Protein AF-A0A225UHG6-F1 (afdb_monomer_lite)

Radius of gyration: 18.93 Å; chains: 1; bounding box: 49×43×52 Å

Foldseek 3Di:
DVVQQLQFFPLQKAAQDWDQDPPPRDIFGKIKGKGADDVPDPDNRDIDIAIQHQDPPVCNVLRCNPVLVVLVVCCCPVVVDDGDRGKGSAFAKDPQQPPDDDDDDDDDDPQRDCPPIDTDIPDTHDQVSVQSVVCSVCVVVVNQADPVGDGDRDHPCCQLVVVLCCLQPVPPPVRRDDPVRSVCSVDDPPDDPPDRHDDRSDD

Organism: NCBI:txid4795

Sequence (203 aa):
MINEVLLMKKADVRLGLRRKSRMSDIEIRFGCFTTRDRKTDHDPLASRTYSLHHLPKEKQAAGALTYVPRWFAYVSSKLHHSWHDDDYVFLSLTKIPRGGSKKRKRTSTSGASFTNVGVKWGAPVSDSNFTQIITIVAEAAGISRNLLGDEICFTSHFFRRGDAQYRFMFTPENRRWSLKLVKWLGANPKKLRQSRDIFLMMF

pLDDT: mean 75.65, std 17.25, range [31.91, 94.69]

Secondary structure (DSSP, 8-state):
--HHHHT-BGGGEEEEEEEE-TTT-PEEEEEEEEE---TT-S-TT--EEEEE-PPPGGGGGG-HHHHHHHHHHHHHHHS-PPPPTTSBSSEEEES------S---S-------GGG-EEEEEEEPPHHHHHHHHHHHHHHTT-SB-TTSPBP---TTHHHHHHHHIIIIIS-GGGPPPHHHHHHHHS--SS-TT---------

Structure (mmCIF, N/CA/C/O backbone):
data_AF-A0A225UHG6-F1
#
_entry.id   AF-A0A225UHG6-F1
#
loop_
_atom_site.group_PDB
_atom_site.id
_atom_site.type_symbol
_atom_site.label_atom_id
_atom_site.label_alt_id
_atom_site.label_comp_id
_atom_site.label_asym_id
_atom_site.label_entity_id
_atom_site.label_seq_id
_atom_site.pdbx_PDB_ins_code
_atom_site.Cartn_x
_atom_site.Cartn_y
_atom_site.Cartn_z
_atom_site.occupancy
_atom_site.B_iso_or_equiv
_atom_site.auth_seq_id
_atom_site.auth_comp_id
_atom_site.auth_asym_id
_atom_site.auth_atom_id
_atom_site.pdbx_PDB_model_num
ATOM 1 N N . MET A 1 1 ? -6.107 9.090 -5.720 1.00 62.34 1 MET A N 1
ATOM 2 C CA . MET A 1 1 ? -4.798 8.995 -5.040 1.00 62.34 1 MET A CA 1
ATOM 3 C C . MET A 1 1 ? -4.700 7.869 -4.018 1.00 62.34 1 MET A C 1
ATOM 5 O O . MET A 1 1 ? -3.783 7.087 -4.183 1.00 62.34 1 MET A O 1
ATOM 9 N N . ILE A 1 2 ? -5.593 7.718 -3.024 1.00 74.00 2 ILE A N 1
ATOM 10 C CA . ILE A 1 2 ? -5.679 6.415 -2.327 1.00 74.00 2 ILE A CA 1
ATOM 11 C C . ILE A 1 2 ? -6.444 5.408 -3.179 1.00 74.00 2 ILE A C 1
ATOM 13 O O . ILE A 1 2 ? -5.957 4.309 -3.371 1.00 74.00 2 ILE A O 1
ATOM 17 N N . ASN A 1 3 ? -7.550 5.832 -3.806 1.00 77.19 3 ASN A N 1
ATOM 18 C CA . ASN A 1 3 ? -8.345 4.980 -4.696 1.00 77.19 3 ASN A CA 1
ATOM 19 C C . ASN A 1 3 ? -7.498 4.347 -5.807 1.00 77.19 3 ASN A C 1
ATOM 21 O O . ASN A 1 3 ? -7.654 3.173 -6.081 1.00 77.19 3 ASN A O 1
ATOM 25 N N . GLU A 1 4 ? -6.544 5.089 -6.378 1.00 79.50 4 GLU A N 1
ATOM 26 C CA . GLU A 1 4 ? -5.590 4.568 -7.374 1.00 79.50 4 GLU A CA 1
ATOM 27 C C . GLU A 1 4 ? -4.771 3.388 -6.835 1.00 79.50 4 GLU A C 1
ATOM 29 O O . GLU A 1 4 ? -4.451 2.468 -7.577 1.00 79.50 4 GLU A O 1
ATOM 34 N N . VAL A 1 5 ? -4.439 3.406 -5.542 1.00 83.12 5 VAL A N 1
ATOM 35 C CA . VAL A 1 5 ? -3.728 2.305 -4.898 1.00 83.12 5 VAL A CA 1
ATOM 36 C C . VAL A 1 5 ? -4.684 1.193 -4.482 1.00 83.12 5 VAL A C 1
ATOM 38 O O . VAL A 1 5 ? -4.364 0.034 -4.701 1.00 83.12 5 VAL A O 1
ATOM 41 N N . LEU A 1 6 ? -5.865 1.507 -3.941 1.00 87.56 6 LEU A N 1
ATOM 42 C CA . LEU A 1 6 ? -6.850 0.485 -3.552 1.00 87.56 6 LEU A CA 1
ATOM 43 C C . LEU A 1 6 ? -7.367 -0.310 -4.762 1.00 87.56 6 LEU A C 1
ATOM 45 O O . LEU A 1 6 ? -7.719 -1.475 -4.622 1.00 87.56 6 LEU A O 1
ATOM 49 N N . LEU A 1 7 ? -7.378 0.310 -5.945 1.00 88.44 7 LEU A N 1
ATOM 50 C CA . LEU A 1 7 ? -7.753 -0.306 -7.219 1.00 88.44 7 LEU A CA 1
ATOM 51 C C . LEU A 1 7 ? -6.588 -1.008 -7.933 1.00 88.44 7 LEU A C 1
ATOM 53 O O . LEU A 1 7 ? -6.783 -1.535 -9.025 1.00 88.44 7 LEU A O 1
ATOM 57 N N . MET A 1 8 ? -5.390 -1.017 -7.345 1.00 90.19 8 MET A N 1
ATOM 58 C CA . MET A 1 8 ? -4.209 -1.635 -7.943 1.00 90.19 8 MET A CA 1
ATOM 59 C C . MET A 1 8 ? -4.415 -3.135 -8.132 1.00 90.19 8 MET A C 1
ATOM 61 O O . MET A 1 8 ? -4.769 -3.846 -7.184 1.00 90.19 8 MET A O 1
ATOM 65 N N . LYS A 1 9 ? -4.140 -3.615 -9.345 1.00 92.69 9 LYS A N 1
ATOM 66 C CA . LYS A 1 9 ? -4.199 -5.035 -9.679 1.00 92.69 9 LYS A CA 1
ATOM 67 C C . LYS A 1 9 ? -2.842 -5.706 -9.529 1.00 92.69 9 LYS A C 1
ATOM 69 O O . LYS A 1 9 ? -1.792 -5.060 -9.520 1.00 92.69 9 LYS A O 1
ATOM 74 N N . LYS A 1 10 ? -2.842 -7.031 -9.442 1.00 94.00 10 LYS A N 1
ATOM 75 C CA . LYS A 1 10 ? -1.631 -7.838 -9.327 1.00 94.00 10 LYS A CA 1
ATOM 76 C C . LYS A 1 10 ? -0.697 -7.653 -10.528 1.00 94.00 10 LYS A C 1
ATOM 78 O O . LYS A 1 10 ? 0.521 -7.619 -10.320 1.00 94.00 10 LYS A O 1
ATOM 83 N N . ALA A 1 11 ? -1.247 -7.477 -11.733 1.00 93.19 11 ALA A N 1
ATOM 84 C CA . ALA A 1 11 ? -0.502 -7.154 -12.955 1.00 93.19 11 ALA A CA 1
ATOM 85 C C . ALA A 1 11 ? 0.248 -5.816 -12.876 1.00 93.19 11 ALA A C 1
ATOM 87 O O . ALA A 1 11 ? 1.284 -5.633 -13.518 1.00 93.19 11 ALA A O 1
ATOM 88 N N . ASP A 1 12 ? -0.253 -4.872 -12.076 1.00 91.62 12 ASP A N 1
ATOM 89 C CA . ASP A 1 12 ? 0.365 -3.559 -11.936 1.00 91.62 12 ASP A CA 1
ATOM 90 C C . ASP A 1 12 ? 1.615 -3.595 -11.049 1.00 91.62 12 ASP A C 1
ATOM 92 O O . ASP A 1 12 ? 2.384 -2.634 -11.064 1.00 91.62 12 ASP A O 1
ATOM 96 N N . VAL A 1 13 ? 1.848 -4.687 -10.305 1.00 92.69 13 VAL A N 1
ATOM 97 C CA . VAL A 1 13 ? 2.976 -4.856 -9.379 1.00 92.69 13 VAL A CA 1
ATOM 98 C C . VAL A 1 13 ? 3.997 -5.848 -9.927 1.00 92.69 13 VAL A C 1
ATOM 100 O O . VAL A 1 13 ? 3.724 -7.039 -10.090 1.00 92.69 13 VAL A O 1
ATOM 103 N N . ARG A 1 14 ? 5.234 -5.377 -10.104 1.00 93.44 14 ARG A N 1
ATOM 104 C CA . ARG A 1 14 ? 6.379 -6.194 -10.525 1.00 93.44 14 ARG A CA 1
ATOM 105 C C . ARG A 1 14 ? 7.442 -6.180 -9.436 1.00 93.44 14 ARG A C 1
ATOM 107 O O . ARG A 1 14 ? 7.880 -5.124 -8.992 1.00 93.44 14 ARG A O 1
ATOM 114 N N . LEU A 1 15 ? 7.870 -7.355 -8.996 1.00 92.00 15 LEU A N 1
ATOM 115 C CA . LEU A 1 15 ? 8.846 -7.526 -7.917 1.00 92.00 15 LEU A CA 1
ATOM 116 C C . LEU A 1 15 ? 10.083 -8.265 -8.441 1.00 92.00 15 LEU A C 1
ATOM 118 O O . LEU A 1 15 ? 10.038 -8.875 -9.505 1.00 92.00 15 LEU A O 1
ATOM 122 N N . GLY A 1 16 ? 11.189 -8.209 -7.694 1.00 89.69 16 GLY A N 1
ATOM 123 C CA . GLY A 1 16 ? 12.417 -8.943 -8.033 1.00 89.69 16 GLY A CA 1
ATOM 124 C C . GLY A 1 16 ? 13.212 -8.364 -9.209 1.00 89.69 16 GLY A C 1
ATOM 125 O O . GLY A 1 16 ? 14.075 -9.047 -9.757 1.00 89.69 16 GLY A O 1
ATOM 126 N N . LEU A 1 17 ? 12.946 -7.113 -9.588 1.00 90.62 17 LEU A N 1
ATOM 127 C CA . LEU A 1 17 ? 13.660 -6.419 -10.656 1.00 90.62 17 LEU A CA 1
ATOM 128 C C . LEU A 1 17 ? 15.085 -6.062 -10.215 1.00 90.62 17 LEU A C 1
ATOM 130 O O . LEU A 1 17 ? 15.361 -5.860 -9.029 1.00 90.62 17 LEU A O 1
ATOM 134 N N . ARG A 1 18 ? 15.997 -5.960 -11.186 1.00 91.19 18 ARG A N 1
ATOM 135 C CA . ARG A 1 18 ? 17.420 -5.670 -10.967 1.00 91.19 18 ARG A CA 1
ATOM 136 C C . ARG A 1 18 ? 17.899 -4.588 -11.926 1.00 91.19 18 ARG A C 1
ATOM 138 O O . ARG A 1 18 ? 17.472 -4.549 -13.078 1.00 91.19 18 ARG A O 1
ATOM 145 N N . ARG A 1 19 ? 18.755 -3.683 -11.452 1.00 86.12 19 ARG A N 1
ATOM 146 C CA . ARG A 1 19 ? 19.430 -2.671 -12.282 1.00 86.12 19 ARG A CA 1
ATOM 147 C C . ARG A 1 19 ? 20.824 -2.380 -11.741 1.00 86.12 19 ARG A C 1
ATOM 149 O O . ARG A 1 19 ? 21.015 -2.404 -10.529 1.00 86.12 19 ARG A O 1
ATOM 156 N N . LYS A 1 20 ? 21.772 -2.028 -12.606 1.00 85.31 20 LYS A N 1
ATOM 157 C CA . LYS A 1 20 ? 23.086 -1.538 -12.168 1.00 85.31 20 LYS A CA 1
ATOM 158 C C . LYS A 1 20 ? 22.983 -0.137 -11.561 1.00 85.31 20 LYS A C 1
ATOM 160 O O . LYS A 1 20 ? 22.260 0.725 -12.074 1.00 85.31 20 LYS A O 1
ATOM 165 N N . SER A 1 21 ? 23.702 0.090 -10.466 1.00 77.88 21 SER A N 1
ATOM 166 C CA . SER A 1 21 ? 23.892 1.413 -9.875 1.00 77.88 21 SER A CA 1
ATOM 167 C C . SER A 1 21 ? 24.631 2.322 -10.850 1.00 77.88 21 SER A C 1
ATOM 169 O O . SER A 1 21 ? 25.653 1.942 -11.412 1.00 77.88 21 SER A O 1
ATOM 171 N N . ARG A 1 22 ? 24.148 3.558 -11.010 1.00 75.50 22 ARG A N 1
ATOM 172 C CA . ARG A 1 22 ? 24.825 4.571 -11.840 1.00 75.50 22 ARG A CA 1
ATOM 173 C C . ARG A 1 22 ? 26.051 5.181 -11.155 1.00 75.50 22 ARG A C 1
ATOM 175 O O . ARG A 1 22 ? 26.792 5.896 -11.810 1.00 75.50 22 ARG A O 1
ATOM 182 N N . MET A 1 23 ? 26.214 4.941 -9.853 1.00 74.00 23 MET A N 1
ATOM 183 C CA . MET A 1 23 ? 27.240 5.579 -9.021 1.00 74.00 23 MET A CA 1
ATOM 184 C C . MET A 1 23 ? 28.301 4.598 -8.522 1.00 74.00 23 MET A C 1
ATOM 186 O O . MET A 1 23 ? 29.368 5.028 -8.111 1.00 74.00 23 MET A O 1
ATOM 190 N N . SER A 1 24 ? 28.003 3.297 -8.495 1.00 70.94 24 SER A N 1
ATOM 191 C CA . SER A 1 24 ? 28.838 2.329 -7.774 1.00 70.94 24 SER A CA 1
ATOM 192 C C . SER A 1 24 ? 28.955 0.954 -8.434 1.00 70.94 24 SER A C 1
ATOM 194 O O . SER A 1 24 ? 29.477 0.053 -7.797 1.00 70.94 24 SER A O 1
ATOM 196 N N . ASP A 1 25 ? 28.430 0.757 -9.653 1.00 78.06 25 ASP A N 1
ATOM 197 C CA . ASP A 1 25 ? 28.340 -0.533 -10.389 1.00 78.06 25 ASP A CA 1
ATOM 198 C C . ASP A 1 25 ? 27.732 -1.725 -9.603 1.00 78.06 25 ASP A C 1
ATOM 200 O O . ASP A 1 25 ? 27.593 -2.831 -10.116 1.00 78.06 25 ASP A O 1
ATOM 204 N N . ILE A 1 26 ? 27.264 -1.494 -8.371 1.00 85.44 26 ILE A N 1
ATOM 205 C CA . ILE A 1 26 ? 26.548 -2.461 -7.535 1.00 85.44 26 ILE A CA 1
ATOM 206 C C . ILE A 1 26 ? 25.172 -2.757 -8.144 1.00 85.44 26 ILE A C 1
ATOM 208 O O . ILE A 1 26 ? 24.453 -1.851 -8.578 1.00 85.44 26 ILE A O 1
ATOM 212 N N . GLU A 1 27 ? 24.766 -4.027 -8.127 1.00 86.44 27 GLU A N 1
ATOM 213 C CA . GLU A 1 27 ? 23.418 -4.441 -8.516 1.00 86.44 27 GLU A CA 1
ATOM 214 C C . GLU A 1 27 ? 22.381 -4.005 -7.465 1.00 86.44 27 GLU A C 1
ATOM 216 O O . GLU A 1 27 ? 22.459 -4.349 -6.287 1.00 86.44 27 GLU A O 1
ATOM 221 N N . ILE A 1 28 ? 21.369 -3.258 -7.905 1.00 85.56 28 ILE A N 1
ATOM 222 C CA . ILE A 1 28 ? 20.259 -2.786 -7.077 1.00 85.56 28 ILE A CA 1
ATOM 223 C C . ILE A 1 28 ? 19.032 -3.648 -7.360 1.00 85.56 28 ILE A C 1
ATOM 225 O O . ILE A 1 28 ? 18.519 -3.660 -8.483 1.00 85.56 28 ILE A O 1
ATOM 229 N N . ARG A 1 29 ? 18.513 -4.304 -6.317 1.00 88.75 29 ARG A N 1
ATOM 230 C CA . ARG A 1 29 ? 17.203 -4.968 -6.341 1.00 88.75 29 ARG A CA 1
ATOM 231 C C . ARG A 1 29 ? 16.089 -3.971 -6.045 1.00 88.75 29 ARG A C 1
ATOM 233 O O . ARG A 1 29 ? 16.202 -3.152 -5.132 1.00 88.75 29 ARG A O 1
ATOM 240 N N . PHE A 1 30 ? 15.019 -4.036 -6.823 1.00 88.00 30 PHE A N 1
ATOM 241 C CA . PHE A 1 30 ? 13.868 -3.153 -6.685 1.00 88.00 30 PHE A CA 1
ATOM 242 C C . PHE A 1 30 ? 12.580 -3.839 -7.159 1.00 88.00 30 PHE A C 1
ATOM 244 O O . PHE A 1 30 ? 12.596 -4.922 -7.743 1.00 88.00 30 PHE A O 1
ATOM 251 N N . GLY A 1 31 ? 11.445 -3.215 -6.879 1.00 90.25 31 GLY A N 1
ATOM 252 C CA . GLY A 1 31 ? 10.161 -3.536 -7.495 1.00 90.25 31 GLY A CA 1
ATOM 253 C C . GLY A 1 31 ? 9.592 -2.303 -8.178 1.00 90.25 31 GLY A C 1
ATOM 254 O O . GLY A 1 31 ? 10.170 -1.221 -8.109 1.00 90.25 31 GLY A O 1
ATOM 255 N N . CYS A 1 32 ? 8.442 -2.425 -8.813 1.00 90.00 32 CYS A N 1
ATOM 256 C CA . CYS A 1 32 ? 7.661 -1.277 -9.224 1.00 90.00 32 CYS A CA 1
ATOM 257 C C . CYS A 1 32 ? 6.169 -1.569 -9.125 1.00 90.00 32 CYS A C 1
ATOM 259 O O . CYS A 1 32 ? 5.746 -2.725 -9.149 1.00 90.00 32 CYS A O 1
ATOM 261 N N . PHE A 1 33 ? 5.386 -0.505 -9.011 1.00 88.88 33 PHE A N 1
ATOM 262 C CA . PHE A 1 33 ? 3.948 -0.562 -9.208 1.00 88.88 33 PHE A CA 1
ATOM 263 C C . PHE A 1 33 ? 3.518 0.511 -10.196 1.00 88.88 33 PHE A C 1
ATOM 265 O O . PHE A 1 33 ? 4.159 1.560 -10.298 1.00 88.88 33 PHE A O 1
ATOM 272 N N . THR A 1 34 ? 2.432 0.258 -10.910 1.00 87.00 34 THR A N 1
ATOM 273 C CA . THR A 1 34 ? 1.854 1.212 -11.852 1.00 87.00 34 THR A CA 1
ATOM 274 C C . THR A 1 34 ? 0.485 1.647 -11.358 1.00 87.00 34 THR A C 1
ATOM 276 O O . THR A 1 34 ? -0.333 0.812 -10.993 1.00 87.00 34 THR A O 1
ATOM 279 N N . THR A 1 35 ? 0.224 2.951 -11.321 1.00 82.38 35 THR A N 1
ATOM 280 C CA . THR A 1 35 ? -1.137 3.458 -11.117 1.00 82.38 35 THR A CA 1
ATOM 281 C C . THR A 1 35 ? -1.723 3.897 -12.451 1.00 82.38 35 THR A C 1
ATOM 283 O O . THR A 1 35 ? -1.023 4.472 -13.291 1.00 82.38 35 THR A O 1
ATOM 286 N N . ARG A 1 36 ? -3.007 3.593 -12.642 1.00 73.38 36 ARG A N 1
ATOM 287 C CA . ARG A 1 36 ? -3.835 3.994 -13.788 1.00 73.38 36 ARG A CA 1
ATOM 288 C C . ARG A 1 36 ? -4.932 4.944 -13.288 1.00 73.38 36 ARG A C 1
ATOM 290 O O . ARG A 1 36 ? -5.142 5.035 -12.078 1.00 73.38 36 ARG A O 1
ATOM 297 N N . ASP A 1 37 ? -5.593 5.666 -14.189 1.00 60.09 37 ASP A N 1
ATOM 298 C CA . ASP A 1 37 ? -6.747 6.528 -13.877 1.00 60.09 37 ASP A CA 1
ATOM 299 C C . ASP A 1 37 ? -6.491 7.619 -12.827 1.00 60.09 37 ASP A C 1
ATOM 301 O O . ASP A 1 37 ? -7.197 7.774 -11.820 1.00 60.09 37 ASP A O 1
ATOM 305 N N . ARG A 1 38 ? -5.479 8.456 -13.067 1.00 60.28 38 ARG A N 1
ATOM 306 C CA . ARG A 1 38 ? -5.329 9.667 -12.263 1.00 60.28 38 ARG A CA 1
ATOM 307 C C . ARG A 1 38 ? -6.393 10.681 -12.689 1.00 60.28 38 ARG A C 1
ATOM 309 O O . ARG A 1 38 ? -6.327 11.221 -13.784 1.00 60.28 38 ARG A O 1
ATOM 316 N N . LYS A 1 39 ? -7.281 11.063 -11.762 1.00 54.50 39 LYS A N 1
ATOM 317 C CA . LYS A 1 39 ? -8.328 12.106 -11.928 1.00 54.50 39 LYS A CA 1
ATOM 318 C C . LYS A 1 39 ? -7.831 13.459 -12.491 1.00 54.50 39 LYS A C 1
ATOM 320 O O . LYS A 1 39 ? -8.636 14.309 -12.845 1.00 54.50 39 LYS A O 1
ATOM 325 N N . THR A 1 40 ? -6.519 13.699 -12.516 1.00 51.53 40 THR A N 1
ATOM 326 C CA . THR A 1 40 ? -5.893 14.945 -12.991 1.00 51.53 40 THR A CA 1
ATOM 327 C C . THR A 1 40 ? -5.164 14.813 -14.330 1.00 51.53 40 THR A C 1
ATOM 329 O O . THR A 1 40 ? -4.502 15.770 -14.725 1.00 51.53 40 THR A O 1
ATOM 332 N N . ASP A 1 41 ? -5.192 13.648 -14.979 1.00 52.62 41 ASP A N 1
ATOM 333 C CA . ASP A 1 41 ? -4.717 13.505 -16.357 1.00 52.62 41 ASP A CA 1
ATOM 334 C C . ASP A 1 41 ? -5.928 13.485 -17.299 1.00 52.62 41 ASP A C 1
ATOM 336 O O . ASP A 1 41 ? -6.906 12.786 -17.060 1.00 52.62 41 ASP A O 1
ATOM 340 N N . HIS A 1 42 ? -5.873 14.310 -18.348 1.00 55.97 42 HIS A N 1
ATOM 341 C CA . HIS A 1 42 ? -6.903 14.364 -19.395 1.00 55.97 42 HIS A CA 1
ATOM 342 C C . HIS A 1 42 ? -6.848 13.149 -20.335 1.00 55.97 42 HIS A C 1
ATOM 344 O O . HIS A 1 42 ? -7.723 12.994 -21.181 1.00 55.97 42 HIS A O 1
ATOM 350 N N . ASP A 1 43 ? -5.825 12.306 -20.185 1.00 58.91 43 ASP A N 1
ATOM 351 C CA . ASP A 1 43 ? -5.644 11.068 -20.927 1.00 58.91 43 ASP A CA 1
ATOM 352 C C . ASP A 1 43 ? -5.969 9.868 -20.012 1.00 58.91 43 ASP A C 1
ATOM 354 O O . ASP A 1 43 ? -5.226 9.620 -19.056 1.00 58.91 43 ASP A O 1
ATOM 358 N N . PRO A 1 44 ? -7.055 9.119 -20.277 1.00 56.44 44 PRO A N 1
ATOM 359 C CA . PRO A 1 44 ? -7.430 7.936 -19.499 1.00 56.44 44 PRO A CA 1
ATOM 360 C C . PRO A 1 44 ? -6.423 6.777 -19.631 1.00 56.44 44 PRO A C 1
ATOM 362 O O . PRO A 1 44 ? -6.456 5.839 -18.841 1.00 56.44 44 PRO A O 1
ATOM 365 N N . LEU A 1 45 ? -5.493 6.832 -20.591 1.00 59.31 45 LEU A N 1
ATOM 366 C CA . LEU A 1 45 ? -4.411 5.854 -20.744 1.00 59.31 45 LEU A CA 1
ATOM 367 C C . LEU A 1 45 ? -3.130 6.263 -20.002 1.00 59.31 45 LEU A C 1
ATOM 369 O O . LEU A 1 45 ? -2.179 5.475 -19.927 1.00 59.31 45 LEU A O 1
ATOM 373 N N . ALA A 1 46 ? -3.086 7.470 -19.427 1.00 67.62 46 ALA A N 1
ATOM 374 C CA . ALA A 1 46 ? -1.925 7.943 -18.693 1.00 67.62 46 ALA A CA 1
ATOM 375 C C . ALA A 1 46 ? -1.708 7.096 -17.432 1.00 67.62 46 ALA A C 1
ATOM 377 O O . ALA A 1 46 ? -2.441 7.173 -16.444 1.00 67.62 46 ALA A O 1
ATOM 378 N N . SER A 1 47 ? -0.642 6.301 -17.461 1.00 74.06 47 SER A N 1
ATOM 379 C CA . SER A 1 47 ? -0.189 5.505 -16.328 1.00 74.06 47 SER A CA 1
ATOM 380 C C . SER A 1 47 ? 1.123 6.044 -15.773 1.00 74.06 47 SER A C 1
ATOM 382 O O . SER A 1 47 ? 1.905 6.712 -16.458 1.00 74.06 47 SER A O 1
ATOM 384 N N . ARG A 1 48 ? 1.373 5.779 -14.489 1.00 76.94 48 ARG A N 1
ATOM 385 C CA . ARG A 1 48 ? 2.632 6.148 -13.835 1.00 76.94 48 ARG A CA 1
ATOM 386 C C . ARG A 1 48 ? 3.208 4.969 -13.098 1.00 76.94 48 ARG A C 1
ATOM 388 O O . ARG A 1 48 ? 2.573 4.421 -12.204 1.00 76.94 48 ARG A O 1
ATOM 395 N N . THR A 1 49 ? 4.442 4.635 -13.444 1.00 83.12 49 THR A N 1
ATOM 396 C CA . THR A 1 49 ? 5.196 3.584 -12.772 1.00 83.12 49 THR A CA 1
ATOM 397 C C . THR A 1 49 ? 6.119 4.184 -11.718 1.00 83.12 49 THR A C 1
ATOM 399 O O . THR A 1 49 ? 6.934 5.066 -11.993 1.00 83.12 49 THR A O 1
ATOM 402 N N . TYR A 1 50 ? 6.002 3.663 -10.505 1.00 83.38 50 TYR A N 1
ATOM 403 C CA . TYR A 1 50 ? 6.749 4.056 -9.321 1.00 83.38 50 TYR A CA 1
ATOM 404 C C . TYR A 1 50 ? 7.684 2.918 -8.917 1.00 83.38 50 TYR A C 1
ATOM 406 O O . TYR A 1 50 ? 7.287 1.756 -8.940 1.00 83.38 50 TYR A O 1
ATOM 414 N N . SER A 1 51 ? 8.927 3.235 -8.553 1.00 83.56 51 SER A N 1
ATOM 415 C CA . SER A 1 51 ? 9.905 2.222 -8.131 1.00 83.56 51 SER A CA 1
ATOM 416 C C . SER A 1 51 ? 9.828 1.981 -6.622 1.00 83.56 51 SER A C 1
ATOM 418 O O . SER A 1 51 ? 9.808 2.923 -5.842 1.00 83.56 51 SER A O 1
ATOM 420 N N . LEU A 1 52 ? 9.829 0.718 -6.209 1.00 85.31 52 LEU A N 1
ATOM 421 C CA . LEU A 1 52 ? 9.895 0.266 -4.823 1.00 85.31 52 LEU A CA 1
ATOM 422 C C . LEU A 1 52 ? 11.339 -0.100 -4.486 1.00 85.31 52 LEU A C 1
ATOM 424 O O . LEU A 1 52 ? 11.911 -0.998 -5.103 1.00 85.31 52 LEU A O 1
ATOM 428 N N . HIS A 1 53 ? 11.918 0.562 -3.491 1.00 82.94 53 HIS A N 1
ATOM 429 C CA . HIS A 1 53 ? 13.306 0.358 -3.081 1.00 82.94 53 HIS A CA 1
ATOM 430 C C . HIS A 1 53 ? 13.401 -0.111 -1.631 1.00 82.94 53 HIS A C 1
ATOM 432 O O . HIS A 1 53 ? 12.496 0.122 -0.826 1.00 82.94 53 HIS A O 1
ATOM 438 N N . HIS A 1 54 ? 14.522 -0.748 -1.287 1.00 80.75 54 HIS A N 1
ATOM 439 C CA . HIS A 1 54 ? 14.847 -1.003 0.109 1.00 80.75 54 HIS A CA 1
ATOM 440 C C . HIS A 1 54 ? 15.050 0.325 0.836 1.00 80.75 54 HIS A C 1
ATOM 442 O O . HIS A 1 54 ? 15.806 1.193 0.398 1.00 80.75 54 HIS A O 1
ATOM 448 N N . LEU A 1 55 ? 14.335 0.474 1.945 1.00 78.56 55 LEU A N 1
ATOM 449 C CA . LEU A 1 55 ? 14.502 1.594 2.851 1.00 78.56 55 LEU A CA 1
ATOM 450 C C . LEU A 1 55 ? 15.697 1.344 3.785 1.00 78.56 55 LEU A C 1
ATOM 452 O O . LEU A 1 55 ? 15.990 0.187 4.098 1.00 78.56 55 LEU A O 1
ATOM 456 N N . PRO A 1 56 ? 16.377 2.409 4.255 1.00 76.31 56 PRO A N 1
ATOM 457 C CA . PRO A 1 56 ? 17.385 2.282 5.303 1.00 76.31 56 PRO A CA 1
ATOM 458 C C . PRO A 1 56 ? 16.763 1.692 6.575 1.00 76.31 56 PRO A C 1
ATOM 460 O O . PRO A 1 56 ? 15.551 1.781 6.773 1.00 76.31 56 PRO A O 1
ATOM 463 N N . LYS A 1 57 ? 17.598 1.126 7.457 1.00 77.06 57 LYS A N 1
ATOM 464 C CA . LYS A 1 57 ? 17.169 0.411 8.676 1.00 77.06 57 LYS A CA 1
ATOM 465 C C . LYS A 1 57 ? 16.153 1.202 9.512 1.00 77.06 57 LYS A C 1
ATOM 467 O O . LYS A 1 57 ? 15.146 0.651 9.935 1.00 77.06 57 LYS A O 1
ATOM 472 N N . GLU A 1 58 ? 16.370 2.509 9.645 1.00 76.88 58 GLU A N 1
ATOM 473 C CA . GLU A 1 58 ? 15.499 3.468 10.346 1.00 76.88 58 GLU A CA 1
ATOM 474 C C . GLU A 1 58 ? 14.048 3.488 9.827 1.00 76.88 58 GLU A C 1
ATOM 476 O O . GLU A 1 58 ? 13.125 3.814 10.564 1.00 76.88 58 GLU A O 1
ATOM 481 N N . LYS A 1 59 ? 13.840 3.160 8.547 1.00 74.50 59 LYS A N 1
ATOM 482 C CA . LYS A 1 59 ? 12.547 3.225 7.848 1.00 74.50 59 LYS A CA 1
ATOM 483 C C . LYS A 1 59 ? 12.080 1.858 7.345 1.00 74.50 59 LYS A C 1
ATOM 485 O O . LYS A 1 59 ? 11.115 1.773 6.592 1.00 74.50 59 LYS A O 1
ATOM 490 N N . GLN A 1 60 ? 12.757 0.781 7.739 1.00 76.88 60 GLN A N 1
ATOM 491 C CA . GLN A 1 60 ? 12.477 -0.566 7.243 1.00 76.88 60 GLN A CA 1
ATOM 492 C C . GLN A 1 60 ? 11.055 -1.034 7.584 1.00 76.88 60 GLN A C 1
ATOM 494 O O . GLN A 1 60 ? 10.467 -1.785 6.808 1.00 76.88 60 GLN A O 1
ATOM 499 N N . ALA A 1 61 ? 10.496 -0.535 8.693 1.00 77.06 61 ALA A N 1
ATOM 500 C CA . ALA A 1 61 ? 9.135 -0.820 9.146 1.00 77.06 61 ALA A CA 1
ATOM 501 C C . ALA A 1 61 ? 8.038 -0.395 8.156 1.00 77.06 61 ALA A C 1
ATOM 503 O O . ALA A 1 61 ? 6.933 -0.900 8.265 1.00 77.06 61 ALA A O 1
ATOM 504 N N . ALA A 1 62 ? 8.346 0.474 7.187 1.00 75.56 62 ALA A N 1
ATOM 505 C CA . ALA A 1 62 ? 7.414 0.894 6.136 1.00 75.56 62 ALA A CA 1
ATOM 506 C C . ALA A 1 62 ? 7.911 0.535 4.723 1.00 75.56 62 ALA A C 1
ATOM 508 O O . ALA A 1 62 ? 7.670 1.231 3.730 1.00 75.56 62 ALA A O 1
ATOM 509 N N . GLY A 1 63 ? 8.753 -0.499 4.643 1.00 84.00 63 GLY A N 1
ATOM 510 C CA . GLY A 1 63 ? 9.373 -0.947 3.407 1.00 84.00 63 GLY A CA 1
ATOM 511 C C . GLY A 1 63 ? 8.410 -1.755 2.552 1.00 84.00 63 GLY A C 1
ATOM 512 O O . GLY A 1 63 ? 8.373 -2.978 2.670 1.00 84.00 63 GLY A O 1
ATOM 513 N N . ALA A 1 64 ? 7.732 -1.105 1.606 1.00 85.25 64 ALA A N 1
ATOM 514 C CA . ALA A 1 64 ? 6.835 -1.767 0.654 1.00 85.25 64 ALA A CA 1
ATOM 515 C C . ALA A 1 64 ? 7.489 -2.960 -0.081 1.00 85.25 64 ALA A C 1
ATOM 517 O O . ALA A 1 64 ? 6.856 -3.995 -0.277 1.00 85.25 64 ALA A O 1
ATOM 518 N N . LEU A 1 65 ? 8.782 -2.867 -0.424 1.00 87.44 65 LEU A N 1
ATOM 519 C CA . LEU A 1 65 ? 9.527 -3.961 -1.067 1.00 87.44 65 LEU A CA 1
ATOM 520 C C . LEU A 1 65 ? 9.691 -5.201 -0.165 1.00 87.44 65 LEU A C 1
ATOM 522 O O . LEU A 1 65 ? 9.969 -6.285 -0.663 1.00 87.44 65 LEU A O 1
ATOM 526 N N . THR A 1 66 ? 9.506 -5.054 1.146 1.00 87.25 66 THR A N 1
ATOM 527 C CA . THR A 1 66 ? 9.488 -6.149 2.123 1.00 87.25 66 THR A CA 1
ATOM 528 C C . THR A 1 66 ? 8.067 -6.662 2.344 1.00 87.25 66 THR A C 1
ATOM 530 O O . THR A 1 66 ? 7.845 -7.873 2.345 1.00 87.25 66 THR A O 1
ATOM 533 N N . TYR A 1 67 ? 7.099 -5.762 2.538 1.00 89.62 67 TYR A N 1
ATOM 534 C CA . TYR A 1 67 ? 5.751 -6.137 2.973 1.00 89.62 67 TYR A CA 1
ATOM 535 C C . TYR A 1 67 ? 4.831 -6.579 1.836 1.00 89.62 67 TYR A C 1
ATOM 537 O O . TYR A 1 67 ? 4.056 -7.507 2.042 1.00 89.62 67 TYR A O 1
ATOM 545 N N . VAL A 1 68 ? 4.955 -6.025 0.626 1.00 90.94 68 VAL A N 1
ATOM 546 C CA . VAL A 1 68 ? 4.140 -6.456 -0.526 1.00 90.94 68 VAL A CA 1
ATOM 547 C C . VAL A 1 68 ? 4.426 -7.917 -0.923 1.00 90.94 68 VAL A C 1
ATOM 549 O O . VAL 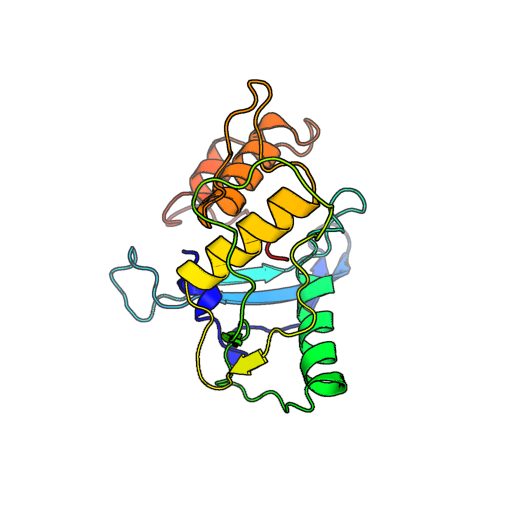A 1 68 ? 3.473 -8.685 -1.042 1.00 90.94 68 VAL A O 1
ATOM 552 N N . PRO A 1 69 ? 5.689 -8.380 -1.055 1.00 91.81 69 PRO A N 1
ATOM 553 C CA . PRO A 1 69 ? 5.943 -9.801 -1.301 1.00 91.81 69 PRO A CA 1
ATOM 554 C C . PRO A 1 69 ? 5.478 -10.704 -0.152 1.00 91.81 69 PRO A C 1
ATOM 556 O O . PRO A 1 69 ? 4.957 -11.788 -0.401 1.00 91.81 69 PRO A O 1
ATOM 559 N N . ARG A 1 70 ? 5.642 -10.270 1.108 1.00 93.31 70 ARG A N 1
ATOM 560 C CA . ARG A 1 70 ? 5.150 -11.023 2.277 1.00 93.31 70 ARG A CA 1
ATOM 561 C C . ARG A 1 70 ? 3.634 -11.147 2.267 1.00 93.31 70 ARG A C 1
ATOM 563 O O . ARG A 1 70 ? 3.122 -12.213 2.582 1.00 93.31 70 ARG A O 1
ATOM 570 N N . TRP A 1 71 ? 2.937 -10.085 1.880 1.00 92.56 71 TRP A N 1
ATOM 571 C CA . TRP A 1 71 ? 1.495 -10.093 1.690 1.00 92.56 71 TRP A CA 1
ATOM 572 C C . TRP A 1 71 ? 1.085 -11.101 0.614 1.00 92.56 71 TRP A C 1
ATOM 574 O O . TRP A 1 71 ? 0.245 -11.956 0.879 1.00 92.56 71 TRP A O 1
ATOM 584 N N . PHE A 1 72 ? 1.737 -11.090 -0.552 1.00 93.75 72 PHE A N 1
ATOM 585 C CA . PHE A 1 72 ? 1.466 -12.074 -1.604 1.00 93.75 72 PHE A CA 1
ATOM 586 C C . PHE A 1 72 ? 1.698 -13.513 -1.137 1.00 93.75 72 PHE A C 1
ATOM 588 O O . PHE A 1 72 ? 0.840 -14.367 -1.357 1.00 93.75 72 PHE A O 1
ATOM 595 N N . ALA A 1 73 ? 2.805 -13.767 -0.436 1.00 94.69 73 ALA A N 1
ATOM 596 C CA . ALA A 1 73 ? 3.102 -15.077 0.132 1.00 94.69 73 ALA A CA 1
ATOM 597 C C . ALA A 1 73 ? 2.083 -15.494 1.205 1.00 94.69 73 ALA A C 1
ATOM 599 O O . ALA A 1 73 ? 1.679 -16.656 1.254 1.00 94.69 73 ALA A O 1
ATOM 600 N N . TYR A 1 74 ? 1.644 -14.562 2.054 1.00 92.88 74 TYR A N 1
ATOM 601 C CA . TYR A 1 74 ? 0.621 -14.814 3.068 1.00 92.88 74 TYR A CA 1
ATOM 602 C C . TYR A 1 74 ? -0.705 -15.203 2.418 1.00 92.88 74 TYR A C 1
ATOM 604 O O . TYR A 1 74 ? -1.292 -16.213 2.786 1.00 92.88 74 TYR A O 1
ATOM 612 N N . VAL A 1 75 ? -1.143 -14.453 1.408 1.00 91.75 75 VAL A N 1
ATOM 613 C CA . VAL A 1 75 ? -2.370 -14.749 0.667 1.00 91.75 75 VAL A CA 1
ATOM 614 C C . VAL A 1 75 ? -2.324 -16.147 0.043 1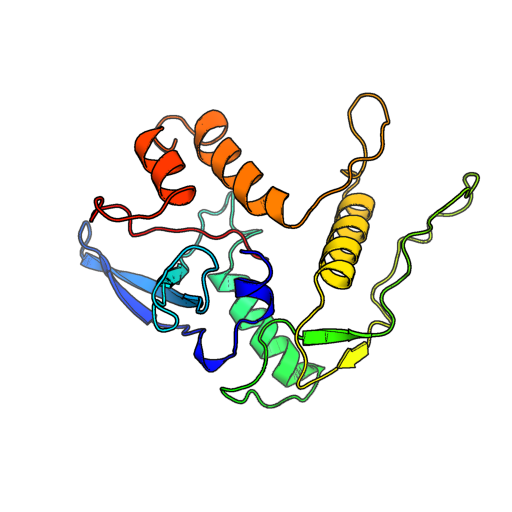.00 91.75 75 VAL A C 1
ATOM 616 O O . VAL A 1 75 ? -3.250 -16.931 0.244 1.00 91.75 75 VAL A O 1
ATOM 619 N N . SER A 1 76 ? -1.230 -16.510 -0.627 1.00 93.38 76 SER A N 1
ATOM 620 C CA . SER A 1 76 ? -1.133 -17.835 -1.248 1.00 93.38 76 SER A CA 1
ATOM 621 C C . SER A 1 76 ? -1.015 -18.979 -0.245 1.00 93.38 76 SER A C 1
ATOM 623 O O . SER A 1 76 ? -1.576 -20.045 -0.471 1.00 93.38 76 SER A O 1
ATOM 625 N N . SER A 1 77 ? -0.325 -18.772 0.879 1.00 94.44 77 SER A N 1
ATOM 626 C CA . SER A 1 77 ? -0.078 -19.842 1.858 1.00 94.44 77 SER A CA 1
ATOM 627 C C . SER A 1 77 ? -1.166 -19.991 2.921 1.00 94.44 77 SER A C 1
ATOM 629 O O . SER A 1 77 ? -1.439 -21.107 3.351 1.00 94.44 77 SER A O 1
ATOM 631 N N . LYS A 1 78 ? -1.760 -18.887 3.383 1.00 92.06 78 LYS A N 1
ATOM 632 C CA . LYS A 1 78 ? -2.711 -18.860 4.507 1.00 92.06 78 LYS A CA 1
ATOM 633 C C . LYS A 1 78 ? -4.151 -18.654 4.075 1.00 92.06 78 LYS A C 1
ATOM 635 O O . LYS A 1 78 ? -5.041 -19.142 4.758 1.00 92.06 78 LYS A O 1
ATOM 640 N N . LEU A 1 79 ? -4.383 -17.947 2.968 1.00 89.81 79 LEU A N 1
ATOM 641 C CA . LEU A 1 79 ? -5.728 -17.788 2.405 1.00 89.81 79 LEU A CA 1
ATOM 642 C C . LEU A 1 79 ? -5.986 -18.740 1.231 1.00 89.81 79 LEU A C 1
ATOM 644 O O . LEU A 1 79 ? -7.072 -18.702 0.662 1.00 89.81 79 LEU A O 1
ATOM 648 N N . HIS A 1 80 ? -5.004 -19.585 0.885 1.00 90.75 80 HIS A N 1
ATOM 649 C CA . HIS A 1 80 ? -5.077 -20.577 -0.191 1.00 90.75 80 HIS A CA 1
ATOM 650 C C . HIS A 1 80 ? -5.523 -19.992 -1.541 1.00 90.75 80 HIS A C 1
ATOM 652 O O . HIS A 1 80 ? -6.189 -20.659 -2.329 1.00 90.75 80 HIS A O 1
ATOM 658 N N . HIS A 1 81 ? -5.151 -18.736 -1.811 1.00 91.69 81 HIS A N 1
ATOM 659 C CA . HIS A 1 81 ? -5.529 -18.036 -3.036 1.00 91.69 81 HIS A CA 1
ATOM 660 C C . HIS A 1 81 ? -4.385 -17.997 -4.049 1.00 91.69 81 HIS A C 1
ATOM 662 O O . HIS A 1 81 ? -3.249 -17.621 -3.732 1.00 91.69 81 HIS A O 1
ATOM 668 N N . SER A 1 82 ? -4.704 -18.349 -5.291 1.00 93.62 82 SER A N 1
ATOM 669 C CA . SER A 1 82 ? -3.771 -18.261 -6.413 1.00 93.62 82 SER A CA 1
ATOM 670 C C . SER A 1 82 ? -3.901 -16.896 -7.072 1.00 93.62 82 SER A C 1
ATOM 672 O O . SER A 1 82 ? -4.976 -16.533 -7.535 1.00 93.62 82 SER A O 1
ATOM 674 N N . TRP A 1 83 ? -2.805 -16.139 -7.111 1.00 92.94 83 TRP A N 1
ATOM 675 C CA . TRP A 1 83 ? -2.797 -14.801 -7.694 1.00 92.94 83 TRP A CA 1
ATOM 676 C C . TRP A 1 83 ? -2.987 -14.843 -9.210 1.00 92.94 83 TRP A C 1
ATOM 678 O O . TRP A 1 83 ? -2.146 -15.385 -9.929 1.00 92.94 83 TRP A O 1
ATOM 688 N N . HIS A 1 84 ? -4.033 -14.179 -9.681 1.00 94.31 84 HIS A N 1
ATOM 689 C CA . HIS A 1 84 ? -4.254 -13.832 -11.075 1.00 94.31 84 HIS A CA 1
ATOM 690 C C . HIS A 1 84 ? -3.929 -12.362 -11.320 1.00 94.31 84 HIS A C 1
ATOM 692 O O . HIS A 1 84 ? -4.023 -11.525 -10.426 1.00 94.31 84 HIS A O 1
ATOM 698 N N . ASP A 1 85 ? -3.560 -12.034 -12.554 1.00 93.69 85 ASP A N 1
ATOM 699 C CA . ASP A 1 85 ? -3.157 -10.682 -12.947 1.00 93.69 85 ASP A CA 1
ATOM 700 C C . ASP A 1 85 ? -4.254 -9.627 -12.724 1.00 93.69 85 ASP A C 1
ATOM 702 O O . ASP A 1 85 ? -3.946 -8.474 -12.407 1.00 93.69 85 ASP A O 1
ATOM 706 N N . ASP A 1 86 ? -5.521 -10.036 -12.802 1.00 93.44 86 ASP A N 1
ATOM 707 C CA . ASP A 1 86 ? -6.686 -9.183 -12.563 1.00 93.44 86 ASP A CA 1
ATOM 708 C C . ASP A 1 86 ? -7.084 -9.031 -11.090 1.00 93.44 86 ASP A C 1
ATOM 710 O O . ASP A 1 86 ? -7.946 -8.203 -10.780 1.00 93.44 86 ASP A O 1
ATOM 714 N N . ASP A 1 87 ? -6.452 -9.772 -10.178 1.00 94.19 87 ASP A N 1
ATOM 715 C CA . ASP A 1 87 ? -6.766 -9.684 -8.756 1.00 94.19 87 ASP A CA 1
ATOM 716 C C . ASP A 1 87 ? -6.369 -8.331 -8.179 1.00 94.19 87 ASP A C 1
ATOM 718 O O . ASP A 1 87 ? -5.274 -7.818 -8.423 1.00 94.19 87 ASP A O 1
ATOM 722 N N . TYR A 1 88 ? -7.228 -7.778 -7.327 1.00 93.25 88 TYR A N 1
ATOM 723 C CA . TYR A 1 88 ? -6.880 -6.603 -6.540 1.00 93.25 88 TYR A CA 1
ATOM 724 C C . TYR A 1 88 ? -5.810 -6.947 -5.505 1.00 93.25 88 TYR A C 1
ATOM 726 O O . TYR A 1 88 ? -5.950 -7.892 -4.730 1.00 93.25 88 TYR A O 1
ATOM 734 N N . VAL A 1 89 ? -4.757 -6.131 -5.439 1.00 92.12 89 VAL A N 1
ATOM 735 C CA . VAL A 1 89 ? -3.694 -6.269 -4.432 1.00 92.12 89 VAL A CA 1
ATOM 736 C C . VAL A 1 89 ? -4.258 -6.045 -3.027 1.00 92.12 89 VAL A C 1
ATOM 738 O O . VAL A 1 89 ? -3.876 -6.754 -2.093 1.00 92.12 89 VAL A O 1
ATOM 741 N N . PHE A 1 90 ? -5.184 -5.090 -2.882 1.00 90.62 90 PHE A N 1
ATOM 742 C CA . PHE A 1 90 ? -5.867 -4.773 -1.624 1.00 90.62 90 PHE A CA 1
ATOM 743 C C . PHE A 1 90 ? -7.318 -5.216 -1.684 1.00 90.62 90 PHE A C 1
ATOM 745 O O . PHE A 1 90 ? -8.173 -4.574 -2.292 1.00 90.62 90 PHE A O 1
ATOM 752 N N . LEU A 1 91 ? -7.573 -6.338 -1.029 1.00 90.31 91 LEU A N 1
ATOM 753 C CA . LEU A 1 91 ? -8.827 -7.062 -1.116 1.00 90.31 91 LEU A CA 1
ATOM 754 C C . LEU A 1 91 ? -9.907 -6.417 -0.257 1.00 90.31 91 LEU A C 1
ATOM 756 O O . LEU A 1 91 ? -9.639 -5.871 0.816 1.00 90.31 91 LEU A O 1
ATOM 760 N N . SER A 1 92 ? -11.151 -6.541 -0.704 1.00 89.62 92 SER A N 1
ATOM 761 C CA . SER A 1 92 ? -12.299 -6.131 0.084 1.00 89.62 92 SER A CA 1
ATOM 762 C C . SER A 1 92 ? -12.355 -6.923 1.387 1.00 89.62 92 SER A C 1
ATOM 764 O O . SER A 1 92 ? -12.268 -8.151 1.404 1.00 89.62 92 SER A O 1
ATOM 766 N N . LEU A 1 93 ? -12.493 -6.210 2.499 1.00 88.19 93 LEU A N 1
ATOM 767 C CA . LEU A 1 93 ? -12.595 -6.812 3.819 1.00 88.19 93 LEU A CA 1
ATOM 768 C C . LEU A 1 93 ? -14.052 -6.846 4.271 1.00 88.19 93 LEU A C 1
ATOM 770 O O . LEU A 1 93 ? -14.808 -5.887 4.110 1.00 88.19 93 LEU A O 1
ATOM 774 N N . THR A 1 94 ? -14.424 -7.956 4.888 1.00 83.50 94 THR A N 1
ATOM 775 C CA . THR A 1 94 ? -15.721 -8.182 5.518 1.00 83.50 94 THR A CA 1
ATOM 776 C C . THR A 1 94 ? -15.525 -8.305 7.025 1.00 83.50 94 THR A C 1
ATOM 778 O O . THR A 1 94 ? -14.463 -8.711 7.493 1.00 83.50 94 THR A O 1
ATOM 781 N N . LYS A 1 95 ? -16.554 -7.952 7.803 1.00 82.56 95 LYS A N 1
ATOM 782 C CA . LYS A 1 95 ? -16.535 -8.068 9.274 1.00 82.56 95 LYS A CA 1
ATOM 783 C C . LYS A 1 95 ? -15.407 -7.270 9.958 1.00 82.56 95 LYS A C 1
ATOM 785 O O . LYS A 1 95 ? -14.898 -7.692 10.992 1.00 82.56 95 LYS A O 1
ATOM 790 N N . ILE A 1 96 ? -15.029 -6.108 9.414 1.00 80.69 96 ILE A N 1
ATOM 791 C CA . ILE A 1 96 ? -14.084 -5.208 10.095 1.00 80.69 96 ILE A CA 1
ATOM 792 C C . ILE A 1 96 ? -14.690 -4.781 11.443 1.00 80.69 96 ILE A C 1
ATOM 794 O O . ILE A 1 96 ? -15.846 -4.336 11.457 1.00 80.69 96 ILE A O 1
ATOM 798 N N . PRO A 1 97 ? -13.946 -4.884 12.563 1.00 74.88 97 PRO A N 1
ATOM 799 C CA . PRO A 1 97 ? -14.421 -4.435 13.866 1.00 74.88 97 PRO A CA 1
ATOM 800 C C . PRO A 1 97 ? -14.873 -2.979 13.790 1.00 74.88 97 PRO A C 1
ATOM 802 O O . PRO A 1 97 ? -14.080 -2.106 13.447 1.00 74.88 97 PRO A O 1
ATOM 805 N N . ARG A 1 98 ? -16.149 -2.696 14.075 1.00 66.94 98 ARG A N 1
ATOM 806 C CA . ARG A 1 98 ? -16.651 -1.315 14.119 1.00 66.94 98 ARG A CA 1
ATOM 807 C C . ARG A 1 98 ? -15.940 -0.575 15.248 1.00 66.94 98 ARG A C 1
ATOM 809 O O . ARG A 1 98 ? -16.150 -0.906 16.412 1.00 66.94 98 ARG A O 1
ATOM 816 N N . GLY A 1 99 ? -15.107 0.405 14.890 1.00 55.44 99 GLY A N 1
ATOM 817 C CA . GLY A 1 99 ? -14.602 1.390 15.844 1.00 55.44 99 GLY A CA 1
ATOM 818 C C . GLY A 1 99 ? -15.814 2.043 16.496 1.00 55.44 99 GLY A C 1
ATOM 819 O O . GLY A 1 99 ? -16.731 2.479 15.798 1.00 55.44 99 GLY A O 1
ATOM 820 N N . GLY A 1 100 ? -15.904 1.973 17.821 1.00 47.06 100 GLY A N 1
ATOM 821 C CA . GLY A 1 100 ? -17.109 2.350 18.547 1.00 47.06 100 GLY A CA 1
ATOM 822 C C . GLY A 1 100 ? -17.417 3.835 18.385 1.00 47.06 100 GLY A C 1
ATOM 823 O O . GLY A 1 100 ? -16.894 4.660 19.121 1.00 47.06 100 GLY A O 1
ATOM 824 N N . SER A 1 101 ? -18.310 4.189 17.466 1.00 42.12 101 SER A N 1
ATOM 825 C CA . SER A 1 101 ? -18.883 5.529 17.413 1.00 42.12 101 SER A CA 1
ATOM 826 C C . SER A 1 101 ? -19.945 5.679 18.509 1.00 42.12 101 SER A C 1
ATOM 828 O O . SER A 1 101 ? -20.940 4.955 18.496 1.00 42.12 101 SER A O 1
ATOM 830 N N . LYS A 1 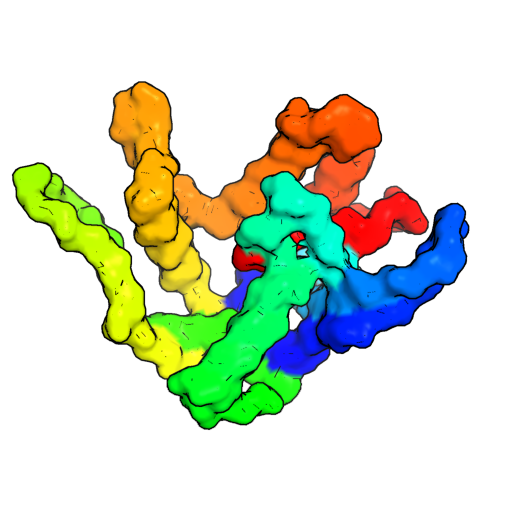102 ? -19.743 6.676 19.382 1.00 43.53 102 LYS A N 1
ATOM 831 C CA . LYS A 1 102 ? -20.585 7.161 20.499 1.00 43.53 102 LYS A CA 1
ATOM 832 C C . LYS A 1 102 ? -20.450 6.421 21.840 1.00 43.53 102 LYS A C 1
ATOM 834 O O . LYS A 1 102 ? -20.908 5.301 22.020 1.00 43.53 102 LYS A O 1
ATOM 839 N N . LYS A 1 103 ? -19.952 7.178 22.830 1.00 43.25 103 LYS A N 1
ATOM 840 C CA . LYS A 1 103 ? -20.207 7.019 24.274 1.00 43.25 103 LYS A CA 1
ATOM 841 C C . LYS A 1 103 ? -19.898 5.616 24.822 1.00 43.25 103 LYS A C 1
ATOM 843 O O . LYS A 1 103 ? -20.791 4.884 25.233 1.00 43.25 103 LYS A O 1
ATOM 848 N N . ARG A 1 104 ? -18.616 5.272 24.963 1.00 39.62 104 ARG A N 1
ATOM 849 C CA . ARG A 1 104 ? -18.224 4.209 25.899 1.0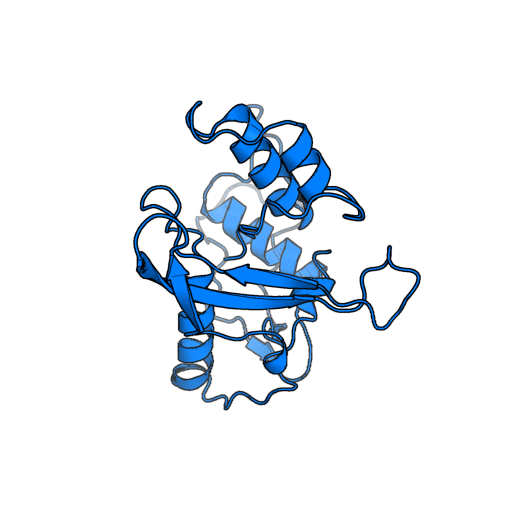0 39.62 104 ARG A CA 1
ATOM 850 C C . ARG A 1 104 ? -17.391 4.782 27.036 1.00 39.62 104 ARG A C 1
ATOM 852 O O . ARG A 1 104 ? -16.229 5.143 26.886 1.00 39.62 104 ARG A O 1
ATOM 859 N N . LYS A 1 105 ? -18.060 4.894 28.186 1.00 37.12 105 LYS A N 1
ATOM 860 C CA . LYS A 1 105 ? -17.465 5.086 29.508 1.00 37.12 105 LYS A CA 1
ATOM 861 C C . LYS A 1 105 ? -16.409 3.991 29.685 1.00 37.12 105 LYS A C 1
ATOM 863 O O . LYS A 1 105 ? -16.712 2.824 29.440 1.00 37.12 105 LYS A O 1
ATOM 868 N N . ARG A 1 106 ? -15.186 4.390 30.056 1.00 52.84 106 ARG A N 1
ATOM 869 C CA . ARG A 1 106 ? -14.045 3.513 30.366 1.00 52.84 106 ARG A CA 1
ATOM 870 C C . ARG A 1 106 ? -14.515 2.220 31.033 1.00 52.84 106 ARG A C 1
ATOM 872 O O . ARG A 1 106 ? -15.004 2.277 32.152 1.00 52.84 106 ARG A O 1
ATOM 879 N N . THR A 1 107 ? -14.357 1.087 30.359 1.00 35.91 107 THR A N 1
ATOM 880 C CA . THR A 1 107 ? -14.205 -0.235 30.981 1.00 35.91 107 THR A CA 1
ATOM 881 C C . THR A 1 107 ? -13.622 -1.202 29.952 1.00 35.91 107 THR A C 1
ATOM 883 O O . THR A 1 107 ? -14.149 -1.362 28.855 1.00 35.91 107 THR A O 1
ATOM 886 N N . SER A 1 108 ? -12.529 -1.848 30.356 1.00 37.75 108 SER A N 1
ATOM 887 C CA . SER A 1 108 ? -11.836 -2.979 29.729 1.00 37.75 108 SER A CA 1
ATOM 888 C C . SER A 1 108 ? -11.156 -2.767 28.369 1.00 37.75 108 SER A C 1
ATOM 890 O O . SER A 1 108 ? -11.762 -2.470 27.344 1.00 37.75 108 SER A O 1
ATOM 892 N N . THR A 1 109 ? -9.852 -3.016 28.405 1.00 42.53 109 THR A N 1
ATOM 893 C CA . THR A 1 109 ? -8.901 -3.310 27.335 1.00 42.53 109 THR A CA 1
ATOM 894 C C . THR A 1 109 ? -9.384 -4.458 26.435 1.00 42.53 109 THR A C 1
ATOM 896 O O . THR A 1 109 ? -8.829 -5.548 26.462 1.00 42.53 109 THR A O 1
ATOM 899 N N . SER A 1 110 ? -10.421 -4.253 25.624 1.00 46.00 110 SER A N 1
ATOM 900 C CA . SER A 1 110 ? -10.669 -5.108 24.459 1.00 46.00 110 SER A CA 1
ATOM 901 C C . SER A 1 110 ? -10.196 -4.350 23.223 1.00 46.00 110 SER A C 1
ATOM 903 O O . SER A 1 110 ? -10.987 -3.683 22.552 1.00 46.00 110 SER A O 1
ATOM 905 N N . GLY A 1 111 ? -8.884 -4.380 22.970 1.00 55.47 111 GLY A N 1
ATOM 906 C CA . GLY A 1 111 ? -8.323 -3.864 21.723 1.00 55.47 111 GLY A CA 1
ATOM 907 C C . GLY A 1 111 ? -9.075 -4.475 20.542 1.00 55.47 111 GLY A C 1
ATOM 908 O O . GLY A 1 111 ? -9.370 -5.672 20.550 1.00 55.47 111 GLY A O 1
ATOM 909 N N . ALA A 1 112 ? -9.455 -3.650 19.566 1.00 60.00 112 ALA A N 1
ATOM 910 C CA . ALA A 1 112 ? -10.136 -4.128 18.373 1.00 60.00 112 ALA A CA 1
ATOM 911 C C . ALA A 1 112 ? -9.260 -5.197 17.699 1.00 60.00 112 ALA A C 1
ATOM 913 O O . ALA A 1 112 ? -8.165 -4.915 17.219 1.00 60.00 112 ALA A O 1
ATOM 914 N N . SER A 1 113 ? -9.724 -6.445 17.733 1.00 66.19 113 SER A N 1
ATOM 915 C CA . SER A 1 113 ? -8.976 -7.594 17.235 1.00 66.19 113 SER A CA 1
ATOM 916 C C . SER A 1 113 ? -9.390 -7.911 15.802 1.00 66.19 113 SER A C 1
ATOM 918 O O . SER A 1 113 ? -10.577 -8.053 15.506 1.00 66.19 113 SER A O 1
ATOM 920 N N . PHE A 1 114 ? -8.409 -8.060 14.909 1.00 76.56 114 PHE A N 1
ATOM 921 C CA . PHE A 1 114 ? -8.624 -8.436 13.508 1.00 76.56 114 PHE A CA 1
ATOM 922 C C . PHE A 1 114 ? -8.864 -9.948 13.307 1.00 76.56 114 PHE A C 1
ATOM 924 O O . PHE A 1 114 ? -8.906 -10.409 12.170 1.00 76.56 114 PHE A O 1
ATOM 931 N N . THR A 1 115 ? -9.051 -10.733 14.377 1.00 73.31 115 THR A N 1
ATOM 932 C CA . THR A 1 115 ? -9.139 -12.209 14.323 1.00 73.31 115 THR A CA 1
ATOM 933 C C . THR A 1 115 ? -10.262 -12.757 13.444 1.00 73.31 115 THR A C 1
ATOM 935 O O . THR A 1 115 ? -10.131 -13.863 12.934 1.00 73.31 115 THR A O 1
ATOM 938 N N . ASN A 1 116 ? -11.343 -11.998 13.244 1.00 76.75 116 ASN A N 1
ATOM 939 C CA . ASN A 1 116 ? -12.530 -12.440 12.500 1.00 76.75 116 ASN A CA 1
ATOM 940 C C . ASN A 1 116 ? -12.758 -11.680 11.183 1.00 76.75 116 ASN A C 1
ATOM 942 O O . ASN A 1 116 ? -13.862 -11.732 10.630 1.00 76.75 116 ASN A O 1
ATOM 946 N N . VAL A 1 117 ? -11.753 -10.951 10.683 1.00 83.12 117 VAL A N 1
ATOM 947 C CA . VAL A 1 117 ? -11.882 -10.251 9.401 1.00 83.12 117 VAL A CA 1
ATOM 948 C C . VAL A 1 117 ? -11.892 -11.261 8.264 1.00 83.12 117 VAL A C 1
ATOM 950 O O . VAL A 1 117 ? -10.937 -12.004 8.058 1.00 83.12 117 VAL A O 1
ATOM 953 N N . GLY A 1 118 ? -12.994 -11.279 7.518 1.00 85.38 118 GLY A N 1
ATOM 954 C CA . GLY A 1 118 ? -13.108 -12.076 6.307 1.00 85.38 118 GLY A CA 1
ATOM 955 C C . GLY A 1 118 ? -12.606 -11.296 5.099 1.00 85.38 118 GLY A C 1
ATOM 956 O O . GLY A 1 118 ? -12.659 -10.068 5.071 1.00 85.38 118 GLY A O 1
ATOM 957 N N . VAL A 1 119 ? -12.186 -12.008 4.064 1.00 88.56 119 VAL A N 1
ATOM 958 C CA . VAL A 1 119 ? -11.713 -11.422 2.808 1.00 88.56 119 VAL A CA 1
ATOM 959 C C . VAL A 1 119 ? -12.707 -11.754 1.701 1.00 88.56 119 VAL A C 1
ATOM 961 O O . VAL A 1 119 ? -13.199 -12.878 1.623 1.00 88.56 119 VAL A O 1
ATOM 964 N N . LYS A 1 120 ? -13.020 -10.774 0.855 1.00 90.50 120 LYS A N 1
ATOM 965 C CA . LYS A 1 120 ? -13.837 -10.938 -0.346 1.00 90.50 120 LYS A CA 1
ATOM 966 C C . LYS A 1 120 ? -12.971 -10.700 -1.582 1.00 90.50 120 LYS A C 1
ATOM 968 O O . LYS A 1 120 ? -12.456 -9.602 -1.790 1.00 90.50 120 LYS A O 1
ATOM 973 N N . TRP A 1 121 ? -12.864 -11.736 -2.406 1.00 90.00 121 TRP A N 1
ATOM 974 C CA . TRP A 1 121 ? -12.157 -11.721 -3.686 1.00 90.00 121 TRP A CA 1
ATOM 975 C C . TRP A 1 121 ? -12.943 -10.974 -4.768 1.00 90.00 121 TRP A C 1
ATOM 977 O O . TRP A 1 121 ? -14.158 -10.792 -4.663 1.00 90.00 121 TRP A O 1
ATOM 987 N N . GLY A 1 122 ? -12.236 -10.520 -5.805 1.00 89.06 122 GLY A N 1
ATOM 988 C CA . GLY A 1 122 ? -12.832 -9.834 -6.957 1.00 89.06 122 GLY A CA 1
ATOM 989 C C . GLY A 1 122 ? -13.330 -8.410 -6.687 1.00 89.06 122 GLY A C 1
ATOM 990 O O . GLY A 1 122 ? -13.891 -7.783 -7.580 1.00 89.06 122 GLY A O 1
ATOM 991 N N . ALA A 1 123 ? -13.130 -7.876 -5.480 1.00 91.75 123 ALA A N 1
ATOM 992 C CA . ALA A 1 123 ? -13.471 -6.500 -5.141 1.00 91.75 123 ALA A CA 1
ATOM 993 C C . ALA A 1 123 ? -12.324 -5.826 -4.369 1.00 91.75 123 ALA A C 1
ATOM 995 O O . ALA A 1 123 ? -11.706 -6.474 -3.518 1.00 91.75 123 ALA A O 1
ATOM 996 N N . PRO A 1 124 ? -12.063 -4.532 -4.616 1.00 91.88 124 PRO A N 1
ATOM 997 C CA . PRO A 1 124 ? -11.064 -3.772 -3.880 1.00 91.88 124 PRO A CA 1
ATOM 998 C C . PRO A 1 124 ? -11.569 -3.414 -2.477 1.00 91.88 124 PRO A C 1
ATOM 1000 O O . PRO A 1 124 ? -12.777 -3.388 -2.204 1.00 91.88 124 PRO A O 1
ATOM 1003 N N . VAL A 1 125 ? -10.650 -3.079 -1.573 1.00 90.62 125 VAL A N 1
ATOM 1004 C CA . VAL A 1 125 ? -11.015 -2.452 -0.296 1.00 90.62 125 VAL A CA 1
ATOM 1005 C C . VAL A 1 125 ? -11.649 -1.076 -0.530 1.00 90.62 125 VAL A C 1
ATOM 1007 O O . VAL A 1 125 ? -11.170 -0.280 -1.337 1.00 90.62 125 VAL A O 1
ATOM 1010 N N . SER A 1 126 ? -12.749 -0.788 0.171 1.00 88.75 126 SER A N 1
ATOM 1011 C CA . SER A 1 126 ? -13.386 0.531 0.120 1.00 88.75 126 SER A CA 1
ATOM 1012 C C . SER A 1 126 ? -12.606 1.558 0.945 1.00 88.75 126 SER A C 1
ATOM 1014 O O . SER A 1 126 ? -11.948 1.216 1.928 1.00 88.75 126 SER A O 1
ATOM 1016 N N . ASP A 1 127 ? -12.728 2.838 0.591 1.00 85.31 127 ASP A N 1
ATOM 1017 C CA . ASP A 1 127 ? -12.090 3.938 1.330 1.00 85.31 127 ASP A CA 1
ATOM 1018 C C . ASP A 1 127 ? -12.556 4.015 2.798 1.00 85.31 127 ASP A C 1
ATOM 1020 O O . ASP A 1 127 ? -11.753 4.258 3.700 1.00 85.31 127 ASP A O 1
ATOM 1024 N N . SER A 1 128 ? -13.833 3.710 3.060 1.00 84.31 128 SER A N 1
ATOM 1025 C CA . SER A 1 128 ? -14.394 3.622 4.414 1.00 84.31 128 SER A CA 1
ATOM 1026 C C . SER A 1 128 ? -13.727 2.529 5.250 1.00 84.31 128 SER A C 1
ATOM 1028 O O . SER A 1 128 ? -13.262 2.792 6.358 1.00 84.31 128 SER A O 1
ATOM 1030 N N . ASN A 1 129 ? -13.624 1.319 4.696 1.00 87.56 129 ASN A N 1
ATOM 1031 C CA . ASN A 1 129 ? -12.952 0.190 5.329 1.00 87.56 129 ASN A CA 1
ATOM 1032 C C . ASN A 1 129 ? -11.472 0.495 5.564 1.00 87.56 129 ASN A C 1
ATOM 1034 O O . ASN A 1 129 ? -10.946 0.214 6.637 1.00 87.56 129 ASN A O 1
ATOM 1038 N N . PHE A 1 130 ? -10.806 1.108 4.586 1.00 86.62 130 PHE A N 1
ATOM 1039 C CA . PHE A 1 130 ? -9.411 1.512 4.709 1.00 86.62 130 PHE A CA 1
ATOM 1040 C C . PHE A 1 130 ? -9.207 2.539 5.833 1.00 86.62 130 PHE A C 1
ATOM 1042 O O . PHE A 1 130 ? -8.327 2.366 6.675 1.00 86.62 130 PHE A O 1
ATOM 1049 N N . THR A 1 131 ? -10.060 3.563 5.902 1.00 84.94 131 THR A N 1
ATOM 1050 C CA . THR A 1 131 ? -10.038 4.571 6.974 1.00 84.94 131 THR A CA 1
ATOM 1051 C C . THR A 1 131 ? -10.257 3.924 8.342 1.00 84.94 131 THR A C 1
ATOM 1053 O O . THR A 1 131 ? -9.525 4.207 9.284 1.00 84.94 131 THR A O 1
ATOM 1056 N N . GLN A 1 132 ? -11.195 2.983 8.444 1.00 84.94 132 GLN A N 1
ATOM 1057 C CA . GLN A 1 132 ? -11.472 2.260 9.682 1.00 84.94 132 GLN A CA 1
ATOM 1058 C C . GLN A 1 132 ? -10.283 1.410 10.158 1.00 84.94 132 GLN A C 1
ATOM 1060 O O . GLN A 1 132 ? -9.985 1.394 11.351 1.00 84.94 132 GLN A O 1
ATOM 1065 N N . ILE A 1 133 ? -9.575 0.736 9.243 1.00 86.94 133 ILE A N 1
ATOM 1066 C CA . ILE A 1 133 ? -8.341 -0.003 9.567 1.00 86.94 133 ILE A CA 1
ATOM 1067 C C . ILE A 1 133 ? -7.295 0.951 10.137 1.00 86.94 133 ILE A C 1
ATOM 1069 O O . ILE A 1 133 ? -6.696 0.651 11.166 1.00 86.94 133 ILE A O 1
ATOM 1073 N N . ILE A 1 134 ? -7.097 2.105 9.493 1.00 84.94 134 ILE A N 1
ATOM 1074 C CA . ILE A 1 134 ? -6.149 3.113 9.968 1.00 84.94 134 ILE A CA 1
ATOM 1075 C C . ILE A 1 134 ? -6.517 3.564 11.383 1.00 84.94 134 ILE A C 1
ATOM 1077 O O . ILE A 1 134 ? -5.638 3.606 12.237 1.00 84.94 134 ILE A O 1
ATOM 1081 N N . THR A 1 135 ? -7.788 3.880 11.645 1.00 84.75 135 THR A N 1
ATOM 1082 C CA . THR A 1 135 ? -8.242 4.299 12.978 1.00 84.75 135 THR A CA 1
ATOM 1083 C C . THR A 1 135 ? -7.931 3.239 14.031 1.00 84.75 135 THR A C 1
ATOM 1085 O O . THR A 1 135 ? -7.344 3.565 15.058 1.00 84.75 135 THR A O 1
ATOM 1088 N N . ILE A 1 136 ? -8.232 1.966 13.756 1.00 84.44 136 ILE A N 1
ATOM 1089 C CA . ILE A 1 136 ? -7.941 0.858 14.678 1.00 84.44 136 ILE A CA 1
ATOM 1090 C C . ILE A 1 136 ? -6.436 0.737 14.945 1.00 84.44 136 ILE A C 1
ATOM 1092 O O . ILE A 1 136 ? -6.015 0.593 16.092 1.00 84.44 136 ILE A O 1
ATOM 1096 N N . VAL A 1 137 ? -5.611 0.807 13.897 1.00 85.88 137 VAL A N 1
ATOM 1097 C CA . VAL A 1 137 ? -4.148 0.729 14.027 1.00 85.88 137 VAL A CA 1
ATOM 1098 C C . VAL A 1 137 ? -3.607 1.925 14.815 1.00 85.88 137 VAL A C 1
ATOM 1100 O O . VAL A 1 137 ? -2.743 1.749 15.669 1.00 85.88 137 VAL A O 1
ATOM 1103 N N . ALA A 1 138 ? -4.133 3.127 14.579 1.00 84.88 138 ALA A N 1
ATOM 1104 C CA . ALA A 1 138 ? -3.751 4.338 15.297 1.00 84.88 138 ALA A CA 1
ATOM 1105 C C . ALA A 1 138 ? -4.130 4.282 16.784 1.00 84.88 138 ALA A C 1
ATOM 1107 O O . ALA A 1 138 ? -3.336 4.678 17.636 1.00 84.88 138 ALA A O 1
ATOM 1108 N N . GLU A 1 139 ? -5.317 3.766 17.103 1.00 84.62 139 GLU A N 1
ATOM 1109 C CA . GLU A 1 139 ? -5.750 3.525 18.480 1.00 84.62 139 GLU A CA 1
ATOM 1110 C C . GLU A 1 139 ? -4.852 2.501 19.177 1.00 84.62 139 GLU A C 1
ATOM 1112 O O . GLU A 1 139 ? -4.374 2.760 20.280 1.00 84.62 139 GLU A O 1
ATOM 1117 N N . ALA A 1 140 ? -4.566 1.372 18.521 1.00 84.44 140 ALA A N 1
ATOM 1118 C CA . ALA A 1 140 ? -3.691 0.333 19.061 1.00 84.44 140 ALA A CA 1
ATOM 1119 C C . ALA A 1 140 ? -2.248 0.825 19.268 1.00 84.44 140 ALA A C 1
ATOM 1121 O O . ALA A 1 140 ? -1.590 0.425 20.225 1.00 84.44 140 ALA A O 1
ATOM 1122 N N . ALA A 1 141 ? -1.768 1.716 18.398 1.00 85.00 141 ALA A N 1
ATOM 1123 C CA . ALA A 1 141 ? -0.464 2.361 18.522 1.00 85.00 141 ALA A CA 1
ATOM 1124 C C . ALA A 1 141 ? -0.448 3.531 19.528 1.00 85.00 141 ALA A C 1
ATOM 1126 O O . ALA A 1 141 ? 0.611 4.106 19.767 1.00 85.00 141 ALA A O 1
ATOM 1127 N N . GLY A 1 142 ? -1.596 3.907 20.105 1.00 85.81 142 GLY A N 1
ATOM 1128 C CA . GLY A 1 142 ? -1.701 5.011 21.062 1.00 85.81 142 GLY A CA 1
ATOM 1129 C C . GLY A 1 142 ? -1.532 6.405 20.447 1.00 85.81 142 GLY A C 1
ATOM 1130 O O . GLY A 1 142 ? -1.287 7.362 21.175 1.00 85.81 142 GLY A O 1
ATOM 1131 N N . ILE A 1 143 ? -1.671 6.537 19.124 1.00 86.12 143 ILE A N 1
ATOM 1132 C CA . ILE A 1 143 ? -1.508 7.803 18.383 1.00 86.12 143 ILE A CA 1
ATOM 1133 C C . ILE A 1 143 ? -2.843 8.410 17.934 1.00 86.12 143 ILE A C 1
ATOM 1135 O O . ILE A 1 143 ? -2.868 9.359 17.155 1.00 86.12 143 ILE A O 1
ATOM 1139 N N . SER A 1 144 ? -3.966 7.871 18.409 1.00 82.62 144 SER A N 1
ATOM 1140 C CA . SER A 1 144 ? -5.311 8.361 18.086 1.00 82.62 144 SER A CA 1
ATOM 1141 C C . SER A 1 144 ? -5.710 9.628 18.847 1.00 82.62 144 SER A C 1
ATOM 1143 O O . SER A 1 144 ? -6.852 10.066 18.728 1.00 82.62 144 SER A O 1
ATOM 1145 N N . ARG A 1 145 ? -4.805 10.228 19.632 1.00 82.88 145 ARG A N 1
ATOM 1146 C CA . ARG A 1 145 ? -5.055 11.467 20.377 1.00 82.88 145 ARG A CA 1
ATOM 1147 C C . ARG A 1 145 ? -3.901 12.447 20.258 1.00 82.88 145 ARG A C 1
ATOM 1149 O O . ARG A 1 145 ? -2.742 12.042 20.203 1.00 82.88 145 ARG A O 1
ATOM 1156 N N . ASN A 1 146 ? -4.226 13.736 20.226 1.00 79.19 146 ASN A N 1
ATOM 1157 C CA . ASN A 1 146 ? -3.231 14.802 20.285 1.00 79.19 146 ASN A CA 1
ATOM 1158 C C . ASN A 1 146 ? -2.794 15.068 21.742 1.00 79.19 146 ASN A C 1
ATOM 1160 O O . ASN A 1 146 ? -3.325 14.483 22.688 1.00 79.19 146 ASN A O 1
ATOM 1164 N N . LEU A 1 147 ? -1.837 15.983 21.928 1.00 76.00 147 LEU A N 1
ATOM 1165 C CA . LEU A 1 147 ? -1.336 16.379 23.255 1.00 76.00 147 LEU A CA 1
ATOM 1166 C C . LEU A 1 147 ? -2.412 17.017 24.155 1.00 76.00 147 LEU A C 1
ATOM 1168 O O . LEU A 1 147 ? -2.257 17.019 25.371 1.00 76.00 147 LEU A O 1
ATOM 1172 N N . LEU A 1 148 ? -3.490 17.543 23.566 1.00 78.81 148 LEU A N 1
ATOM 1173 C CA . LEU A 1 148 ? -4.627 18.147 24.268 1.00 78.81 148 LEU A CA 1
ATOM 1174 C C . LEU A 1 148 ? -5.723 17.120 24.606 1.00 78.81 148 LEU A C 1
ATOM 1176 O O . LEU A 1 148 ? -6.686 17.449 25.291 1.00 78.81 148 LEU A O 1
ATOM 1180 N N . GLY A 1 149 ? -5.563 15.867 24.171 1.00 75.38 149 GLY A N 1
ATOM 1181 C CA . GLY A 1 149 ? -6.519 14.786 24.388 1.00 75.38 149 GLY A CA 1
ATOM 1182 C C . GLY A 1 149 ? -7.623 14.678 23.332 1.00 75.38 149 GLY A C 1
ATOM 1183 O O . GLY A 1 149 ? -8.454 13.776 23.454 1.00 75.38 149 GLY A O 1
ATOM 1184 N N . ASP A 1 150 ? -7.621 15.522 22.296 1.00 80.56 150 ASP A N 1
ATOM 1185 C CA . ASP A 1 150 ? -8.591 15.442 21.200 1.00 80.56 150 ASP A CA 1
ATOM 1186 C C . ASP A 1 150 ? -8.320 14.222 20.322 1.00 80.56 150 ASP A C 1
ATOM 1188 O O . ASP A 1 150 ? -7.167 13.874 20.046 1.00 80.56 150 ASP A O 1
ATOM 1192 N N . GLU A 1 151 ? -9.391 13.598 19.836 1.00 79.06 151 GLU A N 1
ATOM 1193 C CA . GLU A 1 151 ? -9.304 12.472 18.911 1.00 79.06 151 GLU A CA 1
ATOM 1194 C C . GLU A 1 151 ? -8.732 12.908 17.555 1.00 79.06 151 GLU A C 1
ATOM 1196 O O . GLU A 1 151 ? -9.206 13.849 16.914 1.00 79.06 151 GLU A O 1
ATOM 1201 N N . ILE A 1 152 ? -7.714 12.184 17.092 1.00 79.56 152 ILE A N 1
ATOM 1202 C CA . ILE A 1 152 ? -7.108 12.362 15.776 1.00 79.56 152 ILE A CA 1
ATOM 1203 C C . ILE A 1 152 ? -7.735 11.356 14.817 1.00 79.56 152 ILE A C 1
ATOM 1205 O O . ILE A 1 152 ? -7.557 10.145 14.948 1.00 79.56 152 ILE A O 1
ATOM 1209 N N . CYS A 1 153 ? -8.410 11.870 13.791 1.00 72.88 153 CYS A N 1
ATOM 1210 C CA . CYS A 1 153 ? -8.859 11.060 12.669 1.00 72.88 153 CYS A CA 1
ATOM 1211 C C . CYS A 1 153 ? -7.813 11.083 11.550 1.00 72.88 153 CYS A C 1
ATOM 1213 O O . CYS A 1 153 ? -7.551 12.115 10.924 1.00 72.88 153 CYS A O 1
ATOM 1215 N N . PHE A 1 154 ? -7.217 9.927 11.282 1.00 76.94 154 PHE A N 1
ATOM 1216 C CA . PHE A 1 154 ? -6.299 9.757 10.168 1.00 76.94 154 PHE A CA 1
ATOM 1217 C C . PHE A 1 154 ? -7.083 9.446 8.891 1.00 76.94 154 PHE A C 1
ATOM 1219 O O . PHE A 1 154 ? -7.805 8.458 8.806 1.00 76.94 154 PHE A O 1
ATOM 1226 N N . THR A 1 155 ? -6.910 10.279 7.868 1.00 75.19 155 THR A N 1
ATOM 1227 C CA . THR A 1 155 ? -7.464 10.031 6.527 1.00 75.19 155 THR A CA 1
ATOM 1228 C C . THR A 1 155 ? -6.391 9.458 5.626 1.00 75.19 155 THR A C 1
ATOM 1230 O O . THR A 1 155 ? -5.223 9.781 5.796 1.00 75.19 155 THR A O 1
ATOM 1233 N N . SER A 1 156 ? -6.749 8.713 4.586 1.00 67.94 156 SER A N 1
ATOM 1234 C CA . SER A 1 156 ? -5.789 8.168 3.612 1.00 67.94 156 SER A CA 1
ATOM 1235 C C . SER A 1 156 ? -4.739 9.166 3.071 1.00 67.94 156 SER A C 1
ATOM 1237 O O . SER A 1 156 ? -3.644 8.778 2.664 1.00 67.94 156 SER A O 1
ATOM 1239 N N . HIS A 1 157 ? -5.023 10.472 3.106 1.00 73.31 157 HIS A N 1
ATOM 1240 C CA . HIS A 1 157 ? -4.090 11.543 2.756 1.00 73.31 157 HIS A CA 1
ATOM 1241 C C . HIS A 1 157 ? -2.924 11.753 3.736 1.00 73.31 157 HIS A C 1
ATOM 1243 O O . HIS A 1 157 ? -1.944 12.408 3.354 1.00 73.31 157 HIS A O 1
ATOM 1249 N N . PHE A 1 158 ? -3.001 11.222 4.959 1.00 76.12 158 PHE A N 1
ATOM 1250 C CA . PHE A 1 158 ? -1.992 11.421 5.997 1.00 76.12 158 PHE A CA 1
ATOM 1251 C C . PHE A 1 158 ? -0.644 10.816 5.594 1.00 76.12 158 PHE A C 1
ATOM 1253 O O . PHE A 1 158 ? 0.372 11.465 5.807 1.00 76.12 158 PHE A O 1
ATOM 1260 N N . PHE A 1 159 ? -0.615 9.657 4.924 1.00 76.38 159 PHE A N 1
ATOM 1261 C CA . PHE A 1 159 ? 0.637 9.047 4.459 1.00 76.38 159 PHE A CA 1
ATOM 1262 C C . PHE A 1 159 ? 1.394 9.964 3.499 1.00 76.38 159 PHE A C 1
ATOM 1264 O O . PHE A 1 159 ? 2.592 10.183 3.642 1.00 76.38 159 PHE A O 1
ATOM 1271 N N . ARG A 1 160 ? 0.683 10.575 2.545 1.00 74.69 160 ARG A N 1
ATOM 1272 C CA . ARG A 1 160 ? 1.306 11.442 1.540 1.00 74.69 160 ARG A CA 1
ATOM 1273 C C . ARG A 1 160 ? 1.794 12.761 2.132 1.00 74.69 160 ARG A C 1
ATOM 1275 O O . ARG A 1 160 ? 2.884 13.215 1.801 1.00 74.69 160 ARG A O 1
ATOM 1282 N N . ARG A 1 161 ? 0.968 13.405 2.965 1.00 79.25 161 ARG A N 1
ATOM 1283 C CA . ARG A 1 161 ? 1.328 14.685 3.597 1.00 79.25 161 ARG A CA 1
ATOM 1284 C C . ARG A 1 161 ? 2.396 14.486 4.669 1.00 79.25 161 ARG A C 1
ATOM 1286 O O . ARG A 1 161 ? 3.354 15.248 4.697 1.00 79.25 161 ARG A O 1
ATOM 1293 N N . GLY A 1 162 ? 2.251 13.443 5.479 1.00 80.25 162 GLY A N 1
ATOM 1294 C CA . GLY A 1 162 ? 3.178 13.074 6.540 1.00 80.25 162 GLY A CA 1
ATOM 1295 C C . GLY A 1 162 ? 4.551 12.691 6.003 1.00 80.25 162 GLY A C 1
ATOM 1296 O O . GLY A 1 162 ? 5.540 13.237 6.474 1.00 80.25 162 GLY A O 1
ATOM 1297 N N . ASP A 1 163 ? 4.638 11.847 4.967 1.00 78.12 163 ASP A N 1
ATOM 1298 C CA . ASP A 1 163 ? 5.934 11.506 4.358 1.00 78.12 163 ASP A CA 1
ATOM 1299 C C . ASP A 1 163 ? 6.594 12.736 3.713 1.00 78.12 163 ASP A C 1
ATOM 1301 O O . ASP A 1 163 ? 7.783 12.977 3.918 1.00 78.12 163 ASP A O 1
ATOM 1305 N N . ALA A 1 164 ? 5.824 13.586 3.022 1.00 81.38 164 ALA A N 1
ATOM 1306 C CA . ALA A 1 164 ? 6.344 14.835 2.465 1.00 81.38 164 ALA A CA 1
ATOM 1307 C C . ALA A 1 164 ? 6.887 15.781 3.554 1.00 81.38 164 ALA A C 1
ATOM 1309 O O . ALA A 1 164 ? 7.986 16.317 3.410 1.00 81.38 164 ALA A O 1
ATOM 1310 N N . GLN A 1 165 ? 6.149 15.956 4.655 1.00 82.25 165 GLN A N 1
ATOM 1311 C CA . GLN A 1 165 ? 6.580 16.757 5.805 1.00 82.25 165 GLN A CA 1
ATOM 1312 C C . GLN A 1 165 ? 7.809 16.151 6.483 1.00 82.25 165 GLN A C 1
ATOM 1314 O O . GLN A 1 165 ? 8.773 16.863 6.748 1.00 82.25 165 GLN A O 1
ATOM 1319 N N . TYR A 1 166 ? 7.825 14.835 6.698 1.00 82.56 166 TYR A N 1
ATOM 1320 C CA . TYR A 1 166 ? 8.958 14.127 7.286 1.00 82.56 166 TYR A CA 1
ATOM 1321 C C . TYR A 1 166 ? 10.225 14.277 6.448 1.00 82.56 166 TYR A C 1
ATOM 1323 O O . TYR A 1 166 ? 11.301 14.564 6.973 1.00 82.56 166 TYR A O 1
ATOM 1331 N N . ARG A 1 167 ? 10.116 14.123 5.128 1.00 81.44 167 ARG A N 1
ATOM 1332 C CA . ARG A 1 167 ? 11.247 14.279 4.208 1.00 81.44 167 ARG A CA 1
ATOM 1333 C C . ARG A 1 167 ? 11.743 15.711 4.121 1.00 81.44 167 ARG A C 1
ATOM 1335 O O . ARG A 1 167 ? 12.932 15.915 3.902 1.00 81.44 167 ARG A O 1
ATOM 1342 N N . PHE A 1 168 ? 10.855 16.681 4.295 1.00 81.94 168 PHE A N 1
ATOM 1343 C CA . PHE A 1 168 ? 11.215 18.090 4.270 1.00 81.94 168 PHE A CA 1
ATOM 1344 C C . PHE A 1 168 ? 11.838 18.565 5.590 1.00 81.94 168 PHE A C 1
ATOM 1346 O O . PHE A 1 168 ? 12.867 19.229 5.568 1.00 81.94 168 PHE A O 1
ATOM 1353 N N . MET A 1 169 ? 11.241 18.211 6.732 1.00 83.75 169 MET A N 1
ATOM 1354 C CA . MET A 1 169 ? 11.578 18.791 8.040 1.00 83.75 169 MET A CA 1
ATOM 1355 C C . MET A 1 169 ? 12.425 17.866 8.920 1.00 83.75 169 MET A C 1
ATOM 1357 O O . MET A 1 169 ? 13.386 18.308 9.546 1.00 83.75 169 MET A O 1
ATOM 1361 N N . PHE A 1 170 ? 12.078 16.579 8.977 1.00 81.00 170 PHE A N 1
ATOM 1362 C CA . PHE A 1 170 ? 12.525 15.678 10.050 1.00 81.00 170 PHE A CA 1
ATOM 1363 C C . PHE A 1 170 ? 13.595 14.665 9.625 1.00 81.00 170 PHE A C 1
ATOM 1365 O O . PHE A 1 170 ? 14.219 14.026 10.465 1.00 81.00 170 PHE A O 1
ATOM 1372 N N . THR A 1 171 ? 13.837 14.513 8.324 1.00 81.06 171 THR A N 1
ATOM 1373 C CA . THR A 1 171 ? 14.957 13.715 7.808 1.00 81.06 171 THR A CA 1
ATOM 1374 C C . THR A 1 171 ? 16.291 14.424 8.121 1.00 81.06 171 THR A C 1
ATOM 1376 O O . THR A 1 171 ? 16.301 15.660 8.151 1.00 81.06 171 THR A O 1
ATOM 1379 N N . PRO A 1 172 ? 17.410 13.694 8.349 1.00 82.31 172 PRO A N 1
ATOM 1380 C CA . PRO A 1 172 ? 18.731 14.304 8.524 1.00 82.31 172 PRO A CA 1
ATOM 1381 C C . PRO A 1 172 ? 19.048 15.306 7.414 1.00 82.31 172 PRO A C 1
ATOM 1383 O O . PRO A 1 172 ? 18.643 15.093 6.271 1.00 82.31 172 PRO A O 1
ATOM 1386 N N . GLU A 1 173 ? 19.756 16.390 7.731 1.00 80.94 173 GLU A N 1
ATOM 1387 C CA . GLU A 1 173 ? 19.879 17.554 6.838 1.00 80.94 173 GLU A CA 1
ATOM 1388 C C . GLU A 1 173 ? 20.408 17.199 5.447 1.00 80.94 173 GLU A C 1
ATOM 1390 O O . GLU A 1 173 ? 19.830 17.597 4.439 1.00 80.94 173 GLU A O 1
ATOM 1395 N N . ASN A 1 174 ? 21.424 16.337 5.391 1.00 81.25 174 ASN A N 1
ATOM 1396 C CA . ASN A 1 174 ? 22.021 15.825 4.155 1.00 81.25 174 ASN A CA 1
ATOM 1397 C C . ASN A 1 174 ? 21.097 14.910 3.322 1.00 81.25 174 ASN A C 1
ATOM 1399 O O . ASN A 1 174 ? 21.458 14.501 2.221 1.00 81.25 174 ASN A O 1
ATOM 1403 N N . ARG A 1 175 ? 19.921 14.557 3.845 1.00 78.25 175 ARG A N 1
ATOM 1404 C CA . ARG A 1 175 ? 18.913 13.687 3.224 1.00 78.25 175 ARG A CA 1
ATOM 1405 C C . ARG A 1 175 ? 17.551 14.384 3.071 1.00 78.25 175 ARG A C 1
ATOM 1407 O O . ARG A 1 175 ? 16.623 13.764 2.541 1.00 78.25 175 ARG A O 1
ATOM 1414 N N . ARG A 1 176 ? 17.404 15.639 3.525 1.00 82.94 176 ARG A N 1
ATOM 1415 C CA . ARG A 1 176 ? 16.153 16.402 3.395 1.00 82.94 176 ARG A CA 1
ATOM 1416 C C . ARG A 1 176 ? 15.824 16.650 1.931 1.00 82.94 176 ARG A C 1
ATOM 1418 O O . ARG A 1 176 ? 16.687 16.900 1.091 1.00 82.94 176 ARG A O 1
ATOM 1425 N N . TRP A 1 177 ? 14.541 16.589 1.617 1.00 81.75 177 TRP A N 1
ATOM 1426 C CA . TRP A 1 177 ? 14.056 16.927 0.289 1.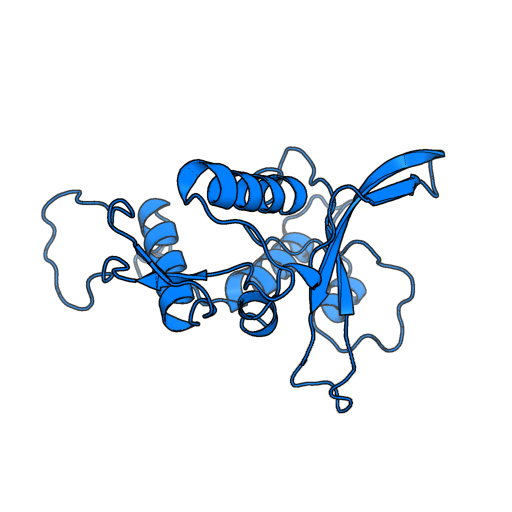00 81.75 177 TRP A CA 1
ATOM 1427 C C . TRP A 1 177 ? 14.009 18.440 0.112 1.00 81.75 177 TRP A C 1
ATOM 1429 O O . TRP A 1 177 ? 13.539 19.163 0.983 1.00 81.75 177 TRP A O 1
ATOM 1439 N N . SER A 1 178 ? 14.451 18.931 -1.045 1.00 81.12 178 SER A N 1
ATOM 1440 C CA . SER A 1 178 ? 14.270 20.341 -1.389 1.00 81.12 178 SER A CA 1
ATOM 1441 C C . SER A 1 178 ? 12.793 20.653 -1.649 1.00 81.12 178 SER A C 1
ATOM 1443 O O . SER A 1 178 ? 12.022 19.782 -2.064 1.00 81.12 178 SER A O 1
ATOM 1445 N N . LEU A 1 179 ? 12.397 21.924 -1.506 1.00 78.25 179 LEU A N 1
ATOM 1446 C CA . LEU A 1 179 ? 11.044 22.383 -1.856 1.00 78.25 179 LEU A CA 1
ATOM 1447 C C . LEU A 1 179 ? 10.650 22.008 -3.293 1.00 78.25 179 LEU A C 1
ATOM 1449 O O . LEU A 1 179 ? 9.486 21.710 -3.553 1.00 78.25 179 LEU A O 1
ATOM 1453 N N . LYS A 1 180 ? 11.609 21.987 -4.229 1.00 76.06 180 LYS A N 1
ATOM 1454 C CA . LYS A 1 180 ? 11.373 21.552 -5.616 1.00 76.06 180 LYS A CA 1
ATOM 1455 C C . LYS A 1 180 ? 10.941 20.082 -5.678 1.00 76.06 180 LYS A C 1
ATOM 1457 O O . LYS A 1 180 ? 10.021 19.749 -6.420 1.00 76.06 180 LYS A O 1
ATOM 1462 N N . LEU A 1 181 ? 11.570 19.222 -4.881 1.00 73.19 181 LEU A N 1
ATOM 1463 C CA . LEU A 1 181 ? 11.321 17.781 -4.867 1.00 73.19 181 LEU A CA 1
ATOM 1464 C C . LEU A 1 181 ? 10.005 17.438 -4.146 1.00 73.19 181 LEU A C 1
ATOM 1466 O O . LEU A 1 181 ? 9.221 16.632 -4.642 1.00 73.19 181 LEU A O 1
ATOM 1470 N N . VAL A 1 182 ? 9.693 18.146 -3.055 1.00 73.44 182 VAL A N 1
ATOM 1471 C CA . VAL A 1 182 ? 8.386 18.055 -2.377 1.00 73.44 182 VAL A CA 1
ATOM 1472 C C . VAL A 1 182 ? 7.249 18.527 -3.292 1.00 73.44 182 VAL A C 1
ATOM 1474 O O . VAL A 1 182 ? 6.225 17.852 -3.405 1.00 73.44 182 VAL A O 1
ATOM 1477 N N . LYS A 1 183 ? 7.433 19.649 -4.008 1.00 69.25 183 LYS A N 1
ATOM 1478 C CA . LYS A 1 183 ? 6.458 20.140 -5.001 1.00 69.25 183 LYS A CA 1
ATOM 1479 C C . LYS A 1 183 ? 6.236 19.132 -6.129 1.00 69.25 183 LYS A C 1
ATOM 1481 O O . LYS A 1 183 ? 5.099 18.958 -6.553 1.00 69.25 183 LYS A O 1
ATOM 1486 N N . TRP A 1 184 ? 7.281 18.438 -6.582 1.00 65.50 184 TRP A N 1
ATOM 1487 C CA . TRP A 1 184 ? 7.163 17.390 -7.599 1.00 65.50 184 TRP A CA 1
ATOM 1488 C C . TRP A 1 184 ? 6.349 16.180 -7.116 1.00 65.50 184 TRP A C 1
ATOM 1490 O O . TRP A 1 184 ? 5.494 15.704 -7.857 1.00 65.50 184 TRP A O 1
ATOM 1500 N N . LEU A 1 185 ? 6.521 15.739 -5.863 1.00 65.06 185 LEU A N 1
ATOM 1501 C CA . LEU A 1 185 ? 5.679 14.685 -5.274 1.00 65.06 185 LEU A CA 1
ATOM 1502 C C . LEU A 1 185 ? 4.193 15.111 -5.201 1.00 65.06 185 LEU A C 1
ATOM 1504 O O . LEU A 1 185 ? 3.290 14.280 -5.315 1.00 65.06 185 LEU A O 1
ATOM 1508 N N . GLY A 1 186 ? 3.931 16.412 -5.033 1.00 53.12 186 GLY A N 1
ATOM 1509 C CA . GLY A 1 186 ? 2.585 16.986 -4.958 1.00 53.12 186 GLY A CA 1
ATOM 1510 C C . GLY A 1 186 ? 1.919 17.334 -6.299 1.00 53.12 186 GLY A C 1
ATOM 1511 O O . GLY A 1 186 ? 0.692 17.431 -6.333 1.00 53.12 186 GLY A O 1
ATOM 1512 N N . ALA A 1 187 ? 2.675 17.513 -7.390 1.00 47.28 187 ALA A N 1
ATOM 1513 C CA . ALA A 1 187 ? 2.200 18.138 -8.634 1.00 47.28 187 ALA A CA 1
ATOM 1514 C C . ALA A 1 187 ? 2.373 17.273 -9.903 1.00 47.28 187 ALA A C 1
ATOM 1516 O O . ALA A 1 187 ? 2.922 16.173 -9.884 1.00 47.28 187 ALA A O 1
ATOM 1517 N N . ASN A 1 188 ? 1.840 17.764 -11.029 1.00 44.62 188 ASN A N 1
ATOM 1518 C CA . ASN A 1 188 ? 1.857 17.095 -12.331 1.00 44.62 188 ASN A CA 1
ATOM 1519 C C . ASN A 1 188 ? 3.250 17.260 -13.010 1.00 44.62 188 ASN A C 1
ATOM 1521 O O . ASN A 1 188 ? 3.666 18.394 -13.263 1.00 44.62 188 ASN A O 1
ATOM 1525 N N . PRO A 1 189 ? 4.022 16.186 -13.272 1.00 43.69 189 PRO A N 1
ATOM 1526 C CA . PRO A 1 189 ? 5.457 16.271 -13.526 1.00 43.69 189 PRO A CA 1
ATOM 1527 C C . PRO A 1 189 ? 5.763 16.466 -15.014 1.00 43.69 189 PRO A C 1
ATOM 1529 O O . PRO A 1 189 ? 6.196 15.538 -15.687 1.00 43.69 189 PRO A O 1
ATOM 1532 N N . LYS A 1 190 ? 5.590 17.677 -15.556 1.00 39.06 190 LYS A N 1
ATOM 1533 C CA . LYS A 1 190 ? 6.018 17.939 -16.947 1.00 39.06 190 LYS A CA 1
ATOM 1534 C C . LYS A 1 190 ? 7.516 18.222 -17.103 1.00 39.06 190 LYS A C 1
ATOM 1536 O O . LYS A 1 190 ? 8.030 18.124 -18.210 1.00 39.06 190 LYS A O 1
ATOM 1541 N N . LYS A 1 191 ? 8.252 18.537 -16.031 1.00 34.91 191 LYS A N 1
ATOM 1542 C CA . LYS A 1 191 ? 9.695 18.832 -16.110 1.00 34.91 191 LYS A CA 1
ATOM 1543 C C . LYS A 1 191 ? 10.393 18.513 -14.793 1.00 34.91 191 LYS A C 1
ATOM 1545 O O . LYS A 1 191 ? 10.422 19.370 -13.928 1.00 34.91 191 LYS A O 1
ATOM 1550 N N . LEU A 1 192 ? 10.920 17.299 -14.625 1.0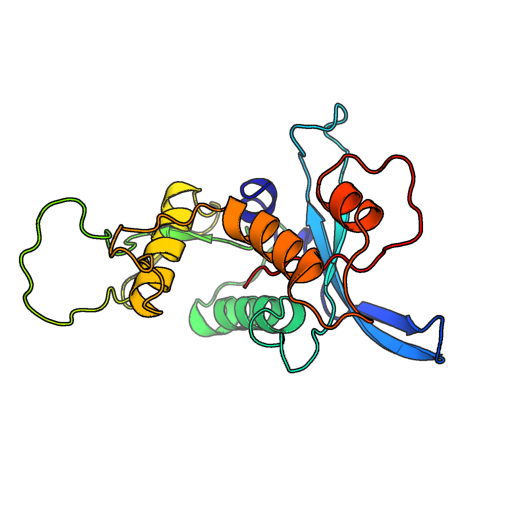0 35.25 192 LEU A N 1
ATOM 1551 C CA . LEU A 1 192 ? 12.041 16.975 -13.721 1.00 35.25 192 LEU A CA 1
ATOM 1552 C C . LEU A 1 192 ? 12.440 15.512 -13.968 1.00 35.25 192 LEU A C 1
ATOM 1554 O O . LEU A 1 192 ? 11.828 14.578 -13.460 1.00 35.25 192 LEU A O 1
ATOM 1558 N N . ARG A 1 193 ? 13.468 15.309 -14.798 1.00 35.28 193 ARG A N 1
ATOM 1559 C CA . ARG A 1 193 ? 13.960 13.992 -15.243 1.00 35.28 193 ARG A CA 1
ATOM 1560 C C . ARG A 1 193 ? 14.969 13.370 -14.263 1.00 35.28 193 ARG A C 1
ATOM 1562 O O . ARG A 1 193 ? 15.816 12.587 -14.684 1.00 35.28 193 ARG A O 1
ATOM 1569 N N . GLN A 1 194 ? 14.925 13.745 -12.980 1.00 32.69 194 GLN A N 1
ATOM 1570 C CA . GLN A 1 194 ? 16.052 13.499 -12.069 1.00 32.69 194 GLN A CA 1
ATOM 1571 C C . GLN A 1 194 ? 15.712 13.145 -10.615 1.00 32.69 194 GLN A C 1
ATOM 1573 O O . GLN A 1 194 ? 16.601 13.147 -9.775 1.00 32.69 194 GLN A O 1
ATOM 1578 N N . SER A 1 195 ? 14.479 12.745 -10.302 1.00 35.06 195 SER A N 1
ATOM 1579 C CA . SER A 1 195 ? 14.224 12.047 -9.036 1.00 35.06 195 SER A CA 1
ATOM 1580 C C . SER A 1 195 ? 13.383 10.807 -9.303 1.00 35.06 195 SER A C 1
ATOM 1582 O O . SER A 1 195 ? 12.182 10.885 -9.529 1.00 35.06 195 SER A O 1
ATOM 1584 N N . ARG A 1 196 ? 14.063 9.661 -9.413 1.00 38.31 196 ARG A N 1
ATOM 1585 C CA . ARG A 1 196 ? 13.464 8.353 -9.729 1.00 38.31 196 ARG A CA 1
ATOM 1586 C C . ARG A 1 196 ? 13.170 7.509 -8.487 1.00 38.31 196 ARG A C 1
ATOM 1588 O O . ARG A 1 196 ? 12.699 6.386 -8.631 1.00 38.31 196 ARG A O 1
ATOM 1595 N N . ASP A 1 197 ? 13.375 8.068 -7.299 1.00 36.31 197 ASP A N 1
ATOM 1596 C CA . ASP A 1 197 ? 13.161 7.370 -6.037 1.00 36.31 197 ASP A CA 1
ATOM 1597 C C . ASP A 1 197 ? 11.902 7.923 -5.365 1.00 36.31 197 ASP A C 1
ATOM 1599 O O . ASP A 1 197 ? 11.948 8.752 -4.455 1.00 36.31 197 ASP A O 1
ATOM 1603 N N . ILE A 1 198 ? 10.745 7.477 -5.855 1.00 37.59 198 ILE A N 1
ATOM 1604 C CA . ILE A 1 198 ? 9.491 7.660 -5.128 1.00 37.59 198 ILE A CA 1
ATOM 1605 C C . ILE A 1 198 ? 9.366 6.511 -4.146 1.00 37.59 198 ILE A C 1
ATOM 1607 O O . ILE A 1 198 ? 9.061 5.385 -4.514 1.00 37.59 198 ILE A O 1
ATOM 1611 N N . PHE A 1 199 ? 9.565 6.825 -2.878 1.00 43.06 199 PHE A N 1
ATOM 1612 C CA . PHE A 1 199 ? 9.210 5.944 -1.784 1.00 43.06 199 PHE A CA 1
ATOM 1613 C C . PHE A 1 199 ? 7.777 6.259 -1.383 1.00 43.06 199 PHE A C 1
ATOM 1615 O O . PHE A 1 199 ? 7.533 7.192 -0.624 1.00 43.06 199 PHE A O 1
ATOM 1622 N N . LEU A 1 200 ? 6.825 5.495 -1.906 1.00 38.53 200 LEU A N 1
ATOM 1623 C CA . LEU A 1 200 ? 5.514 5.452 -1.282 1.00 38.53 200 LEU A CA 1
ATOM 1624 C C . LEU A 1 200 ? 5.666 4.577 -0.028 1.00 38.53 200 LEU A C 1
ATOM 1626 O O . LEU A 1 200 ? 5.860 3.368 -0.150 1.00 38.53 200 LEU A O 1
ATOM 1630 N N . MET A 1 201 ? 5.643 5.188 1.164 1.00 32.72 201 MET A N 1
ATOM 1631 C CA . MET A 1 201 ? 5.300 4.468 2.396 1.00 32.72 201 MET A CA 1
ATOM 1632 C C . MET A 1 201 ? 3.860 3.995 2.218 1.00 32.72 201 MET A C 1
ATOM 1634 O O . MET A 1 201 ? 2.912 4.739 2.460 1.00 32.72 201 MET A O 1
ATOM 1638 N N . MET A 1 202 ? 3.701 2.785 1.707 1.00 31.91 202 MET A N 1
ATOM 1639 C CA . MET A 1 202 ? 2.486 2.016 1.886 1.00 31.91 202 MET A CA 1
ATOM 1640 C C . MET A 1 202 ? 2.913 0.661 2.424 1.00 31.91 202 MET A C 1
ATOM 1642 O O . MET A 1 202 ? 3.762 0.005 1.815 1.00 31.91 202 MET A O 1
ATOM 1646 N N . PHE A 1 203 ? 2.292 0.312 3.553 1.00 35.34 203 PHE A N 1
ATOM 1647 C CA . PHE A 1 203 ? 2.545 -0.836 4.431 1.00 35.34 203 PHE A CA 1
ATOM 1648 C C . PHE A 1 203 ? 3.752 -0.654 5.345 1.00 35.34 203 PHE A C 1
ATOM 1650 O O . PHE A 1 203 ? 4.905 -0.788 4.875 1.00 35.34 203 PHE A O 1
#